Protein AF-A0A7V2Y252-F1 (afdb_monomer)

Structure (mmCIF, N/CA/C/O backbone):
data_AF-A0A7V2Y252-F1
#
_entry.id   AF-A0A7V2Y252-F1
#
loop_
_atom_site.group_PDB
_atom_site.id
_atom_site.type_symbol
_atom_site.label_atom_id
_atom_site.label_alt_id
_atom_site.label_comp_id
_atom_site.label_asym_id
_atom_site.label_entity_id
_atom_site.label_seq_id
_atom_site.pdbx_PDB_ins_code
_atom_site.Cartn_x
_atom_site.Cartn_y
_atom_site.Cartn_z
_atom_site.occupancy
_atom_site.B_iso_or_equiv
_atom_site.auth_seq_id
_atom_site.auth_comp_id
_atom_site.auth_asym_id
_atom_site.auth_atom_id
_atom_site.pdbx_PDB_model_num
ATOM 1 N N . MET A 1 1 ? -16.905 10.242 33.079 1.00 47.97 1 MET A N 1
ATOM 2 C CA . MET A 1 1 ? -16.850 8.761 33.138 1.00 47.97 1 MET A CA 1
ATOM 3 C C . MET A 1 1 ? -15.603 8.167 32.446 1.00 47.97 1 MET A C 1
ATOM 5 O O . MET A 1 1 ? -15.619 7.001 32.086 1.00 47.97 1 MET A O 1
ATOM 9 N N . MET A 1 2 ? -14.485 8.900 32.308 1.00 44.75 2 MET A N 1
ATOM 10 C CA . MET A 1 2 ? -13.382 8.494 31.407 1.00 44.75 2 MET A CA 1
ATOM 11 C C . MET A 1 2 ? -12.427 7.411 31.958 1.00 44.75 2 MET A C 1
ATOM 13 O O . MET A 1 2 ? -11.777 6.737 31.178 1.00 44.75 2 MET A O 1
ATOM 17 N N . GLY A 1 3 ? -12.358 7.185 33.277 1.00 50.62 3 GLY A N 1
ATOM 18 C CA . GLY A 1 3 ? -11.440 6.193 33.876 1.00 50.62 3 GLY A CA 1
ATOM 19 C C . GLY A 1 3 ? -12.020 4.789 34.099 1.00 50.62 3 GLY A C 1
ATOM 20 O O . GLY A 1 3 ? -11.323 3.917 34.616 1.00 50.62 3 GLY A O 1
ATOM 21 N N . ALA A 1 4 ? -13.297 4.566 33.770 1.00 59.66 4 ALA A N 1
ATOM 22 C CA . ALA A 1 4 ? -13.990 3.318 34.098 1.00 59.66 4 ALA A CA 1
ATOM 23 C C . ALA A 1 4 ? -13.677 2.178 33.113 1.00 59.66 4 ALA A C 1
ATOM 25 O O . ALA A 1 4 ? -13.636 1.024 33.521 1.00 59.66 4 ALA A O 1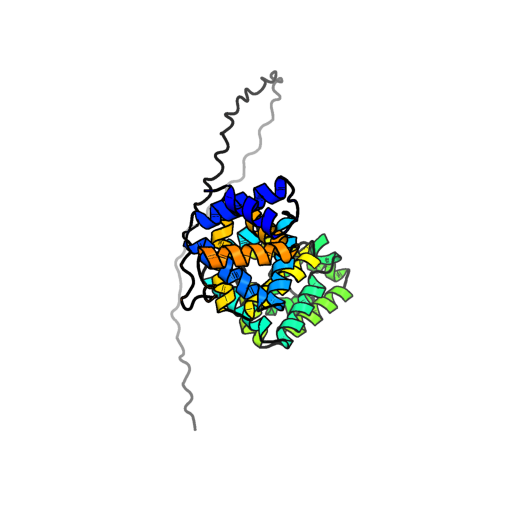
ATOM 26 N N . TRP A 1 5 ? -13.392 2.488 31.844 1.00 66.06 5 TRP A N 1
ATOM 27 C CA . TRP A 1 5 ? -13.221 1.482 30.788 1.00 66.06 5 TRP A CA 1
ATOM 28 C C . TRP A 1 5 ? -11.986 0.597 30.989 1.00 66.06 5 TRP A C 1
ATOM 30 O O . TRP A 1 5 ? -12.117 -0.623 31.090 1.00 66.06 5 TRP A O 1
ATOM 40 N N . ALA A 1 6 ? -10.798 1.189 31.144 1.00 60.16 6 ALA A N 1
ATOM 41 C CA . ALA A 1 6 ? -9.584 0.418 31.415 1.00 60.16 6 ALA A CA 1
ATOM 42 C C . ALA A 1 6 ? -9.653 -0.316 32.766 1.00 60.16 6 ALA A C 1
ATOM 44 O O . ALA A 1 6 ? -9.182 -1.444 32.877 1.00 60.16 6 ALA A O 1
ATOM 45 N N . GLY A 1 7 ? -10.283 0.287 33.783 1.00 60.78 7 GLY A N 1
ATOM 46 C CA . GLY A 1 7 ? -10.500 -0.350 35.086 1.00 60.78 7 GLY A CA 1
ATOM 47 C C . GLY A 1 7 ? -11.386 -1.596 34.999 1.00 60.78 7 GLY A C 1
ATOM 48 O O . GLY A 1 7 ? -11.030 -2.642 35.539 1.00 60.78 7 GLY A O 1
ATOM 49 N N . CYS A 1 8 ? -12.499 -1.517 34.266 1.00 61.00 8 CYS A N 1
ATOM 50 C CA . CYS A 1 8 ? -13.374 -2.661 34.015 1.00 61.00 8 CYS A CA 1
ATOM 51 C C . CYS A 1 8 ? -12.660 -3.762 33.220 1.00 61.00 8 CYS A C 1
ATOM 53 O O . CYS A 1 8 ? -12.787 -4.936 33.561 1.00 61.00 8 CYS A O 1
ATOM 55 N N . LEU A 1 9 ? -11.867 -3.405 32.207 1.00 66.31 9 LEU A N 1
ATOM 56 C CA . LEU A 1 9 ? -11.162 -4.384 31.378 1.00 66.31 9 LEU A CA 1
ATOM 57 C C . LEU A 1 9 ? -10.003 -5.075 32.109 1.00 66.31 9 LEU A C 1
ATOM 59 O O . LEU A 1 9 ? -9.835 -6.284 31.954 1.00 66.31 9 LEU A O 1
ATOM 63 N N . LEU A 1 10 ? -9.273 -4.366 32.977 1.00 63.00 10 LEU A N 1
ATOM 64 C CA . LEU A 1 10 ? -8.266 -4.962 33.868 1.00 63.00 10 LEU A CA 1
ATOM 65 C C . LEU A 1 10 ? -8.875 -6.055 34.759 1.00 63.00 10 LEU A C 1
ATOM 67 O O . LEU A 1 10 ? -8.310 -7.142 34.875 1.00 63.00 10 LEU A O 1
ATOM 71 N N . ILE A 1 11 ? -10.044 -5.784 35.348 1.00 64.94 11 ILE A N 1
ATOM 72 C CA . ILE A 1 11 ? -10.756 -6.737 36.212 1.00 64.94 11 ILE A CA 1
ATOM 73 C C . ILE A 1 11 ? -11.237 -7.951 35.405 1.00 64.94 11 ILE A C 1
ATOM 75 O O . ILE A 1 11 ? -11.143 -9.079 35.881 1.00 64.94 11 ILE A O 1
ATOM 79 N N . LEU A 1 12 ? -11.712 -7.738 34.174 1.00 65.88 12 LEU A N 1
ATOM 80 C CA . LEU A 1 12 ? -12.222 -8.808 33.311 1.00 65.88 12 LEU A CA 1
ATOM 81 C C . LEU A 1 12 ? -11.122 -9.697 32.714 1.00 65.88 12 LEU A C 1
ATOM 83 O O . LEU A 1 12 ? -11.384 -10.865 32.432 1.00 65.88 12 LEU A O 1
ATOM 87 N N . CYS A 1 13 ? -9.919 -9.160 32.496 1.00 72.88 13 CYS A N 1
ATOM 88 C CA . CYS A 1 13 ? -8.830 -9.882 31.830 1.00 72.88 13 CYS A CA 1
ATOM 89 C C . CYS A 1 13 ? -7.777 -10.438 32.794 1.00 72.88 13 CYS A C 1
ATOM 91 O O . CYS A 1 13 ? -6.964 -11.260 32.379 1.00 72.88 13 CYS A O 1
ATOM 93 N N . GLY A 1 14 ? -7.726 -9.960 34.044 1.00 71.56 14 GLY A N 1
ATOM 94 C CA . GLY A 1 14 ? -6.721 -10.374 35.032 1.00 71.56 14 GLY A CA 1
ATOM 95 C C . GLY A 1 14 ? -5.271 -10.024 34.659 1.00 71.56 14 GLY A C 1
ATOM 96 O O . GLY A 1 14 ? -4.341 -10.504 35.300 1.00 71.56 14 GLY A O 1
ATOM 97 N N . GLN A 1 15 ? -5.058 -9.206 33.624 1.00 75.56 15 GLN A N 1
ATOM 98 C CA . GLN A 1 15 ? -3.737 -8.812 33.136 1.00 75.56 15 GLN A CA 1
ATOM 99 C C . GLN A 1 15 ? -3.430 -7.377 33.536 1.00 75.56 15 GLN A C 1
ATOM 101 O O . GLN A 1 15 ? -4.215 -6.482 33.235 1.00 75.56 15 GLN A O 1
ATOM 106 N N . ALA A 1 16 ? -2.267 -7.141 34.142 1.00 80.56 16 ALA A N 1
ATOM 107 C CA . ALA A 1 16 ? -1.792 -5.788 34.399 1.00 80.56 16 ALA A CA 1
ATOM 108 C C . ALA A 1 16 ? -1.410 -5.087 33.082 1.00 80.56 16 ALA A C 1
ATOM 110 O O . ALA A 1 16 ? -0.734 -5.664 32.226 1.00 80.56 16 ALA A O 1
ATOM 111 N N . LEU A 1 17 ? -1.841 -3.833 32.935 1.00 84.31 17 LEU A N 1
ATOM 112 C CA . LEU A 1 17 ? -1.365 -2.928 31.892 1.00 84.31 17 LEU A CA 1
ATOM 113 C C . LEU A 1 17 ? -0.216 -2.085 32.433 1.00 84.31 17 LEU A C 1
ATOM 115 O O . LEU A 1 17 ? -0.283 -1.586 33.561 1.00 84.31 17 LEU A O 1
ATOM 119 N N . SER A 1 18 ? 0.802 -1.862 31.609 1.00 89.12 18 SER A N 1
ATOM 120 C CA . SER A 1 18 ? 1.782 -0.813 31.877 1.00 89.12 18 SER A CA 1
ATOM 121 C C . SER A 1 18 ? 1.115 0.575 31.835 1.00 89.12 18 SER A C 1
ATOM 123 O O . SER A 1 18 ? 0.080 0.757 31.183 1.00 89.12 18 SER A O 1
ATOM 125 N N . PRO A 1 19 ? 1.703 1.598 32.486 1.00 89.44 19 PRO A N 1
ATOM 126 C CA . PRO A 1 19 ? 1.188 2.966 32.411 1.00 89.44 19 PRO A CA 1
ATOM 127 C C . PRO A 1 19 ? 1.062 3.494 30.973 1.00 89.44 19 PRO A C 1
ATOM 129 O O . PRO A 1 19 ? 0.115 4.217 30.668 1.00 89.44 19 PRO A O 1
ATOM 132 N N . ALA A 1 20 ? 1.985 3.104 30.087 1.00 90.19 20 ALA A N 1
ATOM 133 C CA . ALA A 1 20 ? 1.975 3.498 28.681 1.00 90.19 20 ALA A CA 1
ATOM 134 C C . ALA A 1 20 ? 0.806 2.862 27.911 1.00 90.19 20 ALA A C 1
ATOM 136 O O . ALA A 1 20 ? 0.087 3.568 27.209 1.00 90.19 20 ALA A O 1
ATOM 137 N N . GLU A 1 21 ? 0.567 1.560 28.093 1.00 90.12 21 GLU A N 1
ATOM 138 C CA . GLU A 1 21 ? -0.564 0.859 27.465 1.00 90.12 21 GLU A CA 1
ATOM 139 C C . GLU A 1 21 ? -1.901 1.410 27.954 1.00 90.12 21 GLU A C 1
ATOM 141 O O . GLU A 1 21 ? -2.794 1.677 27.153 1.00 90.12 21 GLU A O 1
ATOM 146 N N . LYS A 1 22 ? -2.031 1.657 29.262 1.00 89.44 22 LYS A N 1
ATOM 147 C CA . LYS A 1 22 ? -3.236 2.282 29.810 1.00 89.44 22 LYS A CA 1
ATOM 148 C C . LYS A 1 22 ? -3.473 3.664 29.196 1.00 89.44 22 LYS A C 1
ATOM 150 O O . LYS A 1 22 ? -4.579 3.948 28.753 1.00 89.44 22 LYS A O 1
ATOM 155 N N . SER A 1 23 ? -2.434 4.498 29.128 1.00 90.50 23 SER A N 1
ATOM 156 C CA . SER A 1 23 ? -2.531 5.831 28.526 1.00 90.50 23 SER A CA 1
ATOM 157 C C . SER A 1 23 ? -2.911 5.777 27.044 1.00 90.50 23 SER A C 1
ATOM 159 O O . SER A 1 23 ? -3.702 6.609 26.602 1.00 90.50 23 SER A O 1
ATOM 161 N N . LEU A 1 24 ? -2.382 4.805 26.294 1.00 91.88 24 LEU A N 1
ATOM 162 C CA . LEU A 1 24 ? -2.730 4.569 24.894 1.00 91.88 24 LEU A CA 1
ATOM 163 C C . LEU A 1 24 ? -4.219 4.234 24.740 1.00 91.88 24 LEU A C 1
ATOM 165 O O . LEU A 1 24 ? -4.912 4.885 23.958 1.00 91.88 24 LEU A O 1
ATOM 169 N N . ILE A 1 25 ? -4.704 3.252 25.504 1.00 90.69 25 ILE A N 1
ATOM 170 C CA . ILE A 1 25 ? -6.097 2.791 25.463 1.00 90.69 25 ILE A CA 1
ATOM 171 C C . ILE A 1 25 ? -7.044 3.924 25.857 1.00 90.69 25 ILE A C 1
ATOM 173 O O . ILE A 1 25 ? -7.972 4.222 25.109 1.00 90.69 25 ILE A O 1
ATOM 177 N N . ASP A 1 26 ? -6.789 4.587 26.988 1.00 89.56 26 ASP A N 1
ATOM 178 C CA . ASP A 1 26 ? -7.639 5.670 27.491 1.00 89.56 26 ASP A CA 1
ATOM 179 C C . ASP A 1 26 ? -7.717 6.823 26.475 1.00 89.56 26 ASP A C 1
ATOM 181 O O . ASP A 1 26 ? -8.802 7.355 26.222 1.00 89.56 26 ASP A O 1
ATOM 185 N N . ALA A 1 27 ? -6.593 7.184 25.843 1.00 90.81 27 ALA A N 1
ATOM 186 C CA . ALA A 1 27 ? -6.558 8.241 24.836 1.00 90.81 27 ALA A CA 1
ATOM 187 C C . ALA A 1 27 ? -7.347 7.877 23.573 1.00 90.81 27 ALA A C 1
ATOM 189 O O . ALA A 1 27 ? -8.152 8.686 23.107 1.00 90.81 27 ALA A O 1
ATOM 190 N N . VAL A 1 28 ? -7.142 6.671 23.031 1.00 92.06 28 VAL A N 1
ATOM 191 C CA . VAL A 1 28 ? -7.864 6.221 21.834 1.00 92.06 28 VAL A CA 1
ATOM 192 C C . VAL A 1 28 ? -9.357 6.122 22.122 1.00 92.06 28 VAL A C 1
ATOM 194 O O . VAL A 1 28 ? -10.157 6.649 21.355 1.00 92.06 28 VAL A O 1
ATOM 197 N N . TRP A 1 29 ? -9.751 5.526 23.248 1.00 89.50 29 TRP A N 1
ATOM 198 C CA . TRP A 1 29 ? -11.166 5.359 23.576 1.00 89.50 29 TRP A CA 1
ATOM 19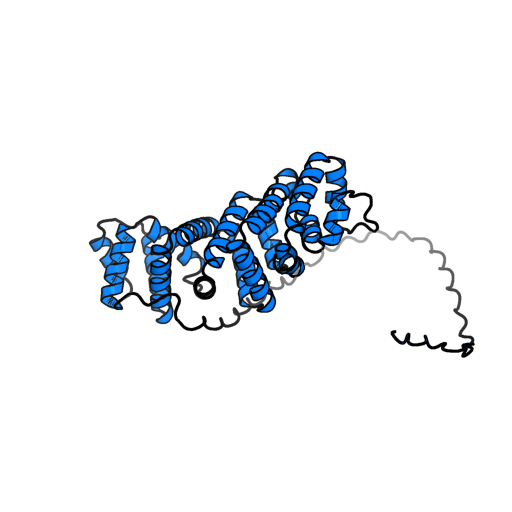9 C C . TRP A 1 29 ? -11.870 6.687 23.839 1.00 89.50 29 TRP A C 1
ATOM 201 O O . TRP A 1 29 ? -12.991 6.883 23.376 1.00 89.50 29 TRP A O 1
ATOM 211 N N . THR A 1 30 ? -11.203 7.627 24.512 1.00 89.31 30 THR A N 1
ATOM 212 C CA . THR A 1 30 ? -11.741 8.981 24.718 1.00 89.31 30 THR A CA 1
ATOM 213 C C . THR A 1 30 ? -11.988 9.686 23.384 1.00 89.31 30 THR A C 1
ATOM 215 O O . THR A 1 30 ? -13.049 10.280 23.185 1.00 89.31 30 THR A O 1
ATOM 218 N N . ALA A 1 31 ? -11.044 9.590 22.444 1.00 90.50 31 ALA A N 1
ATOM 219 C CA . ALA A 1 31 ? -11.198 10.194 21.125 1.00 90.50 31 ALA A CA 1
ATOM 220 C C . ALA A 1 31 ? -12.295 9.507 20.293 1.00 90.50 31 ALA A C 1
ATOM 222 O O . ALA A 1 31 ? -13.140 10.188 19.717 1.00 90.50 31 ALA A O 1
ATOM 223 N N . LEU A 1 32 ? -12.370 8.170 20.313 1.00 90.94 32 LEU A N 1
ATOM 224 C CA . LEU A 1 32 ? -13.466 7.436 19.673 1.00 90.94 32 LEU A CA 1
ATOM 225 C C . LEU A 1 32 ? -14.828 7.850 20.249 1.00 90.94 32 LEU A C 1
ATOM 227 O O . LEU A 1 32 ? -15.740 8.137 19.485 1.00 90.94 32 LEU A O 1
ATOM 231 N N . GLN A 1 33 ? -14.966 7.949 21.574 1.00 88.94 33 GLN A N 1
ATOM 232 C CA . GLN A 1 33 ? -16.222 8.334 22.235 1.00 88.94 33 GLN A CA 1
ATOM 233 C C . GLN A 1 33 ? -16.631 9.793 21.999 1.00 88.94 33 GLN A C 1
ATOM 235 O O . GLN A 1 33 ? -17.806 10.125 22.143 1.00 88.94 33 GLN A O 1
ATOM 240 N N . THR A 1 34 ? -15.689 10.659 21.618 1.00 87.12 34 THR A N 1
ATOM 241 C CA . THR A 1 34 ? -15.980 12.063 21.278 1.00 87.12 34 THR A CA 1
ATOM 242 C C . THR A 1 34 ? -16.807 12.174 19.992 1.00 87.12 34 THR A C 1
ATOM 244 O O . THR A 1 34 ? -17.526 13.154 19.797 1.00 87.12 34 THR A O 1
ATOM 247 N N . HIS A 1 35 ? -16.773 11.144 19.142 1.00 84.00 35 HIS A N 1
ATOM 248 C CA . HIS A 1 35 ? -17.522 11.080 17.894 1.00 84.00 35 HIS A CA 1
ATOM 249 C C . HIS A 1 35 ? -18.364 9.800 17.842 1.00 84.00 35 HIS A C 1
ATOM 251 O O . HIS A 1 35 ? -17.841 8.713 17.623 1.00 84.00 35 HIS A O 1
ATOM 257 N N . GLU A 1 36 ? -19.690 9.914 17.965 1.00 78.75 36 GLU A N 1
ATOM 258 C CA . GLU A 1 36 ? -20.600 8.750 17.982 1.00 78.75 36 GLU A CA 1
ATOM 259 C C . GLU A 1 36 ? -20.376 7.799 16.789 1.00 78.75 36 GLU A C 1
ATOM 261 O O . GLU A 1 36 ? -20.352 6.573 16.932 1.00 78.75 36 GLU A O 1
ATOM 266 N N . ASN A 1 37 ? -20.109 8.365 15.610 1.00 85.31 37 ASN A N 1
ATOM 267 C CA . ASN A 1 37 ? -19.822 7.593 14.405 1.00 85.31 37 ASN A CA 1
ATOM 268 C C . ASN A 1 37 ? -18.502 6.807 14.493 1.00 85.31 37 ASN A C 1
ATOM 270 O O . ASN A 1 37 ? -18.413 5.727 13.916 1.00 85.31 37 ASN A O 1
ATOM 274 N N . TYR A 1 38 ? -17.487 7.291 15.215 1.00 91.12 38 TYR A N 1
ATOM 275 C CA . TYR A 1 38 ? -16.181 6.629 15.304 1.00 91.12 38 TYR A CA 1
ATOM 276 C C . TYR A 1 38 ? -16.250 5.333 16.100 1.00 91.12 38 TYR A C 1
ATOM 278 O O . TYR A 1 38 ? -15.662 4.338 15.684 1.00 91.12 38 TYR A O 1
ATOM 286 N N . VAL A 1 39 ? -17.009 5.309 17.197 1.00 89.44 39 VAL A N 1
ATOM 287 C CA . VAL A 1 39 ? -17.202 4.092 18.001 1.00 89.44 39 VAL A CA 1
ATOM 288 C C . VAL A 1 39 ? -17.799 2.966 17.152 1.00 89.44 39 VAL A C 1
ATOM 290 O O . VAL A 1 39 ? -17.317 1.831 17.185 1.00 89.44 39 VAL A O 1
ATOM 293 N N . ARG A 1 40 ? -18.825 3.283 16.353 1.00 90.12 40 ARG A N 1
ATOM 294 C CA . ARG A 1 40 ? -19.471 2.318 15.451 1.00 90.12 40 ARG A CA 1
ATOM 295 C C . ARG A 1 40 ? -18.552 1.883 14.311 1.00 90.12 40 ARG A C 1
ATOM 297 O O . ARG A 1 40 ? -18.476 0.688 14.031 1.00 90.12 40 ARG A O 1
ATOM 304 N N . GLN A 1 41 ? -17.842 2.824 13.684 1.00 93.31 41 GLN A N 1
ATOM 305 C CA . GLN A 1 41 ? -16.894 2.523 12.606 1.00 93.31 41 GLN A CA 1
ATOM 306 C C . GLN A 1 41 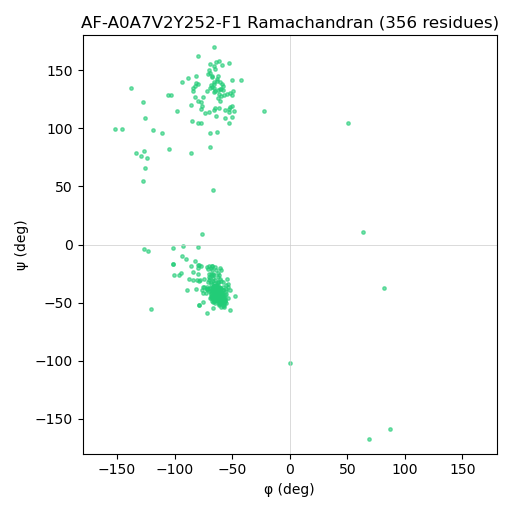? -15.752 1.635 13.091 1.00 93.31 41 GLN A C 1
ATOM 308 O O . GLN A 1 41 ? -15.484 0.613 12.472 1.00 93.31 41 GLN A O 1
ATOM 313 N N . HIS A 1 42 ? -15.143 1.968 14.229 1.00 93.81 42 HIS A N 1
ATOM 314 C CA . HIS A 1 42 ? -14.092 1.171 14.847 1.00 93.81 42 HIS A CA 1
ATOM 315 C C . HIS A 1 42 ? -14.540 -0.276 15.085 1.00 93.81 42 HIS A C 1
ATOM 317 O O . HIS A 1 42 ? -13.854 -1.211 14.669 1.00 93.81 42 HIS A O 1
ATOM 323 N N . ARG A 1 43 ? -15.709 -0.475 15.713 1.00 93.25 43 ARG A N 1
ATOM 324 C CA . ARG A 1 43 ? -16.195 -1.824 16.024 1.00 93.25 43 ARG A CA 1
ATOM 325 C C . ARG A 1 43 ? -16.498 -2.633 14.766 1.00 93.25 43 ARG A C 1
ATOM 327 O O . ARG A 1 43 ? -16.078 -3.786 14.686 1.00 93.25 43 ARG A O 1
ATOM 334 N N . GLY A 1 44 ? -17.205 -2.035 13.806 1.00 95.31 44 GLY A N 1
ATOM 335 C CA . GLY A 1 44 ? -17.518 -2.677 12.529 1.00 95.31 44 GLY A CA 1
ATOM 336 C C . GLY A 1 44 ? -16.256 -3.032 11.739 1.00 95.31 44 GLY A C 1
ATOM 337 O O . GLY A 1 44 ? -16.130 -4.152 11.253 1.00 95.31 44 GLY A O 1
ATOM 338 N N . TYR A 1 45 ? -15.285 -2.117 11.700 1.00 96.31 45 TYR A N 1
ATOM 339 C CA . TYR A 1 45 ? -13.983 -2.325 11.074 1.00 96.31 45 TYR A CA 1
ATOM 340 C C . TYR A 1 45 ? -13.225 -3.512 11.683 1.00 96.31 45 TYR A C 1
ATOM 342 O O . TYR A 1 45 ? -12.767 -4.385 10.950 1.00 96.31 45 TYR A O 1
ATOM 350 N N . LEU A 1 46 ? -13.121 -3.590 13.016 1.00 95.38 46 LEU A N 1
ATOM 351 C CA . LEU A 1 46 ? -12.446 -4.717 13.671 1.00 95.38 46 LEU A CA 1
ATOM 352 C C . LEU A 1 46 ? -13.152 -6.053 13.410 1.00 95.38 46 LEU A C 1
ATOM 354 O O . LEU A 1 46 ? -12.483 -7.029 13.080 1.00 95.38 46 LEU A O 1
ATOM 358 N N . ALA A 1 47 ? -14.485 -6.087 13.493 1.00 94.88 47 ALA A N 1
ATOM 359 C CA . ALA A 1 47 ? -15.260 -7.296 13.215 1.00 94.88 47 ALA A CA 1
ATOM 360 C C . ALA A 1 47 ? -15.130 -7.756 11.750 1.00 94.88 47 ALA A C 1
ATOM 362 O O . ALA A 1 47 ? -15.099 -8.955 11.462 1.00 94.88 47 ALA A O 1
ATOM 363 N N . PHE A 1 48 ? -15.015 -6.811 10.814 1.00 96.81 48 PHE A N 1
ATOM 364 C CA . PHE A 1 48 ? -14.720 -7.129 9.422 1.00 96.81 48 PHE A CA 1
ATOM 365 C C . PHE A 1 48 ? -13.343 -7.779 9.279 1.00 96.81 48 PHE A C 1
ATOM 367 O O . PHE A 1 48 ? -13.230 -8.825 8.649 1.00 96.81 48 PHE A O 1
ATOM 374 N N . LEU A 1 49 ? -12.307 -7.228 9.920 1.00 95.94 49 LEU A N 1
ATOM 375 C CA . LEU A 1 49 ? -10.982 -7.853 9.913 1.00 95.94 49 LEU A CA 1
ATOM 376 C C . LEU A 1 49 ? -11.012 -9.261 10.534 1.00 95.94 49 LEU A C 1
ATOM 378 O O . LEU A 1 49 ? -10.411 -10.177 9.989 1.00 95.94 49 LEU A O 1
ATOM 382 N N . ASP A 1 50 ? -11.754 -9.470 11.624 1.00 93.81 50 ASP A N 1
ATOM 383 C CA . ASP A 1 50 ? -11.874 -10.793 12.261 1.00 93.81 50 ASP A CA 1
ATOM 384 C C . ASP A 1 50 ? -12.492 -11.861 11.339 1.00 93.81 50 ASP A C 1
ATOM 386 O O . ASP A 1 50 ? -12.206 -13.048 11.492 1.00 93.81 50 ASP A O 1
ATOM 390 N N . SER A 1 51 ? -13.310 -11.449 10.367 1.00 95.94 51 SER A N 1
ATOM 391 C CA . SER A 1 51 ? -13.927 -12.342 9.376 1.00 95.94 51 SER A CA 1
ATOM 392 C C . SER A 1 51 ? -13.136 -12.478 8.067 1.00 95.94 51 SER A C 1
ATOM 394 O O . SER A 1 51 ? -13.436 -13.377 7.285 1.00 95.94 51 SER A O 1
ATOM 396 N N . HIS A 1 52 ? -12.106 -11.652 7.846 1.00 97.31 52 HIS A N 1
ATOM 397 C CA . HIS A 1 52 ? -11.293 -11.622 6.621 1.00 97.31 52 HIS A CA 1
ATOM 398 C C . HIS A 1 52 ? -9.807 -11.758 6.972 1.00 97.31 52 HIS A C 1
ATOM 400 O O . HIS A 1 52 ? -9.071 -10.774 7.076 1.00 97.31 52 HIS A O 1
ATOM 406 N N . ALA A 1 53 ? -9.364 -12.997 7.207 1.00 95.56 53 ALA A N 1
ATOM 407 C CA . ALA A 1 53 ? -8.048 -13.284 7.784 1.00 95.56 53 ALA A CA 1
ATOM 408 C C . ALA A 1 53 ? -6.866 -12.806 6.916 1.00 95.56 53 ALA A C 1
ATOM 410 O O . ALA A 1 53 ? -5.827 -12.399 7.439 1.00 95.56 53 ALA A O 1
ATOM 411 N N . ASP A 1 54 ? -7.018 -12.837 5.593 1.00 95.81 54 ASP A N 1
ATOM 412 C CA . ASP A 1 54 ? -6.037 -12.351 4.623 1.00 95.81 54 ASP A CA 1
ATOM 413 C C . ASP A 1 54 ? -5.879 -10.823 4.683 1.00 95.81 54 ASP A C 1
ATOM 415 O O . ASP A 1 54 ? -4.751 -10.323 4.765 1.00 95.81 54 ASP A O 1
ATOM 419 N N . ILE A 1 55 ? -6.996 -10.089 4.740 1.00 97.62 55 ILE A N 1
ATOM 420 C CA . ILE A 1 55 ? -7.008 -8.633 4.925 1.00 97.62 55 ILE A CA 1
ATOM 421 C C . ILE A 1 55 ? -6.454 -8.275 6.304 1.00 97.62 55 ILE A C 1
ATOM 423 O O . ILE A 1 55 ? -5.606 -7.391 6.402 1.00 97.62 55 ILE A O 1
ATOM 427 N N . ALA A 1 56 ? -6.862 -8.978 7.363 1.00 96.50 56 ALA A N 1
ATOM 428 C CA . ALA A 1 56 ? -6.370 -8.741 8.719 1.00 96.50 56 ALA A CA 1
ATOM 429 C C . ALA A 1 56 ? -4.855 -8.922 8.834 1.00 96.50 56 ALA A C 1
ATOM 431 O O . ALA A 1 56 ? -4.179 -8.050 9.379 1.00 96.50 56 ALA A O 1
ATOM 432 N N . SER A 1 57 ? -4.310 -10.004 8.271 1.00 96.94 57 SER A N 1
ATOM 433 C CA . SER A 1 57 ? -2.864 -10.247 8.269 1.00 96.94 57 SER A CA 1
ATOM 434 C C . SER A 1 57 ? -2.102 -9.164 7.496 1.00 96.94 57 SER A C 1
ATOM 436 O O . SER A 1 57 ? -1.041 -8.707 7.931 1.00 96.94 57 SER A O 1
ATOM 438 N N . ALA A 1 58 ? -2.639 -8.721 6.356 1.00 97.50 58 ALA A N 1
ATOM 439 C CA . ALA A 1 58 ? -2.029 -7.653 5.575 1.00 97.50 58 ALA A CA 1
ATOM 440 C C . ALA A 1 58 ? -2.112 -6.288 6.289 1.00 97.50 58 ALA A C 1
ATOM 442 O O . ALA A 1 58 ? -1.150 -5.520 6.256 1.00 97.50 58 ALA A O 1
ATOM 443 N N . GLU A 1 59 ? -3.231 -6.007 6.960 1.00 96.50 59 GLU A N 1
ATOM 444 C CA . GLU A 1 59 ? -3.459 -4.809 7.772 1.00 96.50 59 GLU A CA 1
ATOM 445 C C . GLU A 1 59 ? -2.508 -4.730 8.963 1.00 96.50 59 GLU A C 1
ATOM 447 O O . GLU A 1 59 ? -1.927 -3.680 9.227 1.00 96.50 59 GLU A O 1
ATOM 452 N N . GLU A 1 60 ? -2.326 -5.839 9.673 1.00 95.62 60 GLU A N 1
ATOM 453 C CA . GLU A 1 60 ? -1.414 -5.938 10.808 1.00 95.62 60 GLU A CA 1
ATOM 454 C C . GLU A 1 60 ? 0.031 -5.671 10.378 1.00 95.62 60 GLU A C 1
ATOM 456 O O . GLU A 1 60 ? 0.704 -4.822 10.966 1.00 95.62 60 GLU A O 1
ATOM 461 N N . ALA A 1 61 ? 0.486 -6.325 9.304 1.00 95.69 61 ALA A N 1
ATOM 462 C CA . ALA A 1 61 ? 1.830 -6.120 8.772 1.00 95.69 61 ALA A CA 1
ATOM 463 C C . ALA A 1 61 ? 2.054 -4.665 8.323 1.00 95.69 61 ALA A C 1
ATOM 465 O O . ALA A 1 61 ? 3.119 -4.094 8.569 1.00 95.69 61 ALA A O 1
ATOM 466 N N . TRP A 1 62 ? 1.046 -4.047 7.699 1.00 95.19 62 TRP A N 1
ATOM 467 C CA . TRP A 1 62 ? 1.089 -2.635 7.326 1.00 95.19 62 TRP A CA 1
ATOM 468 C C . TRP A 1 62 ? 1.146 -1.712 8.549 1.00 95.19 62 TRP A C 1
ATOM 470 O O . TRP A 1 62 ? 2.007 -0.835 8.606 1.00 95.19 62 TRP A O 1
ATOM 480 N N . ASN A 1 63 ? 0.299 -1.944 9.557 1.00 93.56 63 ASN A N 1
ATOM 481 C CA . ASN A 1 63 ? 0.286 -1.177 10.803 1.00 93.56 63 ASN A CA 1
ATOM 482 C C . ASN A 1 63 ? 1.625 -1.268 11.542 1.00 93.56 63 ASN A C 1
ATOM 484 O O . ASN A 1 63 ? 2.151 -0.245 11.981 1.00 93.56 63 ASN A O 1
ATOM 488 N N . ALA A 1 64 ? 2.213 -2.464 11.632 1.00 92.56 64 ALA A N 1
ATOM 489 C CA . ALA A 1 64 ? 3.529 -2.665 12.233 1.00 92.56 64 ALA A CA 1
ATOM 490 C C . ALA A 1 64 ? 4.615 -1.854 11.508 1.00 92.56 64 ALA A C 1
ATOM 492 O O . ALA A 1 64 ? 5.447 -1.217 12.157 1.00 92.56 64 ALA A O 1
ATOM 493 N N . LEU A 1 65 ? 4.566 -1.819 10.173 1.00 91.88 65 LEU A N 1
ATOM 494 C CA . LEU A 1 65 ? 5.493 -1.049 9.348 1.00 91.88 65 LEU A CA 1
ATOM 495 C C . LEU A 1 65 ? 5.329 0.468 9.546 1.00 91.88 65 LEU A C 1
ATOM 497 O O . LEU A 1 65 ? 6.311 1.168 9.801 1.00 91.88 65 LEU A O 1
ATOM 501 N N . VAL A 1 66 ? 4.105 1.005 9.483 1.00 88.75 66 VAL A N 1
ATOM 502 C CA . VAL A 1 66 ? 3.893 2.455 9.663 1.00 88.75 66 VAL A CA 1
ATOM 503 C C . VAL A 1 66 ? 4.135 2.913 11.104 1.00 88.75 66 VAL A C 1
ATOM 505 O O . VAL A 1 66 ? 4.514 4.065 11.313 1.00 88.75 66 VAL A O 1
ATOM 508 N N . CYS A 1 67 ? 3.991 2.034 12.101 1.00 86.69 67 CYS A N 1
ATOM 509 C CA . CYS A 1 67 ? 4.346 2.308 13.499 1.00 86.69 67 CYS A CA 1
ATOM 510 C C . CYS A 1 67 ? 5.840 2.559 13.734 1.00 86.69 67 CYS A C 1
ATOM 512 O O . CYS A 1 67 ? 6.186 3.256 14.684 1.00 86.69 67 CYS A O 1
ATOM 514 N N . GLN A 1 68 ? 6.720 2.098 12.844 1.00 82.81 68 GLN A N 1
ATOM 515 C CA . GLN A 1 68 ? 8.164 2.361 12.924 1.00 82.81 68 GLN A CA 1
ATOM 516 C C . GLN A 1 68 ? 8.559 3.762 12.401 1.00 82.81 68 GLN A C 1
ATOM 518 O O . GLN A 1 68 ? 9.725 4.150 12.454 1.00 82.81 68 GLN A O 1
ATOM 523 N N . GLY A 1 69 ? 7.597 4.553 11.908 1.00 72.31 69 GLY A N 1
ATOM 524 C CA . GLY A 1 69 ? 7.713 6.002 11.689 1.00 72.31 69 GLY A CA 1
ATOM 525 C C . GLY A 1 69 ? 8.414 6.454 10.400 1.00 72.31 69 GLY A C 1
ATOM 526 O O . GLY A 1 69 ? 7.965 7.415 9.776 1.00 72.31 69 GLY A O 1
ATOM 527 N N . ALA A 1 70 ? 9.465 5.769 9.936 1.00 77.44 70 ALA A N 1
ATOM 528 C CA . ALA A 1 70 ? 10.268 6.226 8.786 1.00 77.44 70 ALA A CA 1
ATOM 529 C C . ALA A 1 70 ? 9.473 6.322 7.462 1.00 77.44 70 ALA A C 1
ATOM 531 O O . ALA A 1 70 ? 9.729 7.194 6.620 1.00 77.44 70 ALA A O 1
ATOM 532 N N . LEU A 1 71 ? 8.483 5.445 7.288 1.00 87.06 71 LEU A N 1
ATOM 533 C CA . LEU A 1 71 ? 7.639 5.381 6.095 1.00 87.06 71 LEU A CA 1
ATOM 534 C C . LEU A 1 71 ? 6.328 6.173 6.236 1.00 87.06 71 LEU A C 1
ATOM 536 O O . LEU A 1 71 ? 5.788 6.634 5.229 1.00 87.06 71 LEU A O 1
ATOM 540 N N . ARG A 1 72 ? 5.853 6.381 7.473 1.00 87.62 72 ARG A N 1
ATOM 541 C CA . ARG A 1 72 ? 4.513 6.905 7.791 1.00 87.62 72 ARG A CA 1
ATOM 542 C C . ARG A 1 72 ? 4.187 8.197 7.055 1.00 87.62 72 ARG A C 1
ATOM 544 O O . ARG A 1 72 ? 3.244 8.221 6.283 1.00 87.62 72 ARG A O 1
ATOM 551 N N . GLY A 1 73 ? 5.012 9.235 7.200 1.00 89.25 73 GLY A N 1
ATOM 552 C CA . GLY A 1 73 ? 4.704 10.531 6.584 1.00 89.25 73 GLY A CA 1
ATOM 553 C C . GLY A 1 73 ? 4.576 10.480 5.052 1.00 89.25 73 GLY A C 1
ATOM 554 O O . GLY A 1 73 ? 3.783 11.219 4.472 1.00 89.25 73 GLY A O 1
ATOM 555 N N . ALA A 1 74 ? 5.321 9.590 4.383 1.00 92.12 74 ALA A N 1
ATOM 556 C CA . ALA A 1 74 ? 5.200 9.415 2.935 1.00 92.12 74 ALA A CA 1
ATOM 557 C C . ALA A 1 74 ? 3.945 8.617 2.558 1.00 92.12 74 ALA A C 1
ATOM 559 O O . ALA A 1 74 ? 3.281 8.964 1.585 1.00 92.12 74 ALA A O 1
ATOM 560 N N . ALA A 1 75 ? 3.611 7.589 3.342 1.00 92.94 75 ALA A N 1
ATOM 561 C CA . ALA A 1 75 ? 2.372 6.839 3.182 1.00 92.94 75 ALA A CA 1
ATOM 562 C C . ALA A 1 75 ? 1.142 7.737 3.387 1.00 92.94 75 ALA A C 1
ATOM 564 O O . ALA A 1 75 ? 0.252 7.749 2.545 1.00 92.94 75 ALA A O 1
ATOM 565 N N . ASP A 1 76 ? 1.142 8.556 4.439 1.00 91.12 76 ASP A N 1
ATOM 566 C CA . ASP A 1 76 ? 0.068 9.502 4.747 1.00 91.12 76 ASP A CA 1
ATOM 567 C C . ASP A 1 76 ? -0.117 10.531 3.638 1.00 91.12 76 ASP A C 1
ATOM 569 O O . ASP A 1 76 ? -1.239 10.779 3.207 1.00 91.12 76 ASP A O 1
ATOM 573 N N . THR A 1 77 ? 0.985 11.093 3.133 1.00 92.56 77 THR A N 1
ATOM 574 C CA . THR A 1 77 ? 0.955 12.037 2.007 1.00 92.56 77 THR A CA 1
ATOM 575 C C . THR A 1 77 ? 0.356 11.392 0.755 1.00 92.56 77 THR A C 1
ATOM 577 O O . THR A 1 77 ? -0.481 11.993 0.082 1.00 92.56 77 THR A O 1
ATOM 580 N N . PHE A 1 78 ? 0.742 10.151 0.451 1.00 94.56 78 PHE A N 1
ATOM 581 C CA . PHE A 1 78 ? 0.181 9.414 -0.676 1.00 94.56 78 PHE A CA 1
ATOM 582 C C . PHE A 1 78 ? -1.308 9.102 -0.479 1.00 94.56 78 PHE A C 1
ATOM 584 O O . PHE A 1 78 ? -2.112 9.394 -1.363 1.00 94.56 78 PHE A O 1
ATOM 591 N N . GLU A 1 79 ? -1.708 8.571 0.673 1.00 93.06 79 GLU A N 1
ATOM 592 C CA . GLU A 1 79 ? -3.115 8.279 0.949 1.00 93.06 79 GLU A CA 1
ATOM 593 C C . GLU A 1 79 ? -3.984 9.544 0.935 1.00 93.06 79 GLU A C 1
ATOM 595 O O . GLU A 1 79 ? -5.100 9.518 0.419 1.00 93.06 79 GLU A O 1
ATOM 600 N N . GLU A 1 80 ? -3.478 10.667 1.446 1.00 91.25 80 GLU A N 1
ATOM 601 C CA . GLU A 1 80 ? -4.167 11.958 1.401 1.00 91.25 80 GLU A CA 1
ATOM 602 C C . GLU A 1 80 ? -4.317 12.481 -0.036 1.00 91.25 80 GLU A C 1
ATOM 604 O O . GLU A 1 80 ? -5.365 13.025 -0.397 1.00 91.25 80 GLU A O 1
ATOM 609 N N . SER A 1 81 ? -3.321 12.247 -0.897 1.00 92.88 81 SER A N 1
ATOM 610 C CA . SER A 1 81 ? -3.430 12.566 -2.327 1.00 92.88 81 SER A CA 1
ATOM 611 C C . SER A 1 81 ? -4.551 11.769 -3.007 1.00 92.88 81 SER A C 1
ATOM 613 O O . SER A 1 81 ? -5.287 12.317 -3.824 1.00 92.88 81 SER A O 1
ATOM 615 N N . LEU A 1 82 ? -4.754 10.501 -2.622 1.00 92.88 82 LEU A N 1
ATOM 616 C CA . LEU A 1 82 ? -5.862 9.686 -3.130 1.00 92.88 82 LEU A CA 1
ATOM 617 C C . LEU A 1 82 ? -7.218 10.149 -2.584 1.00 92.88 82 LEU A C 1
ATOM 619 O O . LEU A 1 82 ? -8.223 10.032 -3.276 1.00 92.88 82 LEU A O 1
ATOM 623 N N . LEU A 1 83 ? -7.275 10.673 -1.359 1.00 90.06 83 LEU A N 1
ATOM 624 C CA . LEU A 1 83 ? -8.516 11.210 -0.790 1.00 90.06 83 LEU A CA 1
ATOM 625 C C . LEU A 1 83 ? -8.962 12.517 -1.457 1.00 90.06 83 LEU A C 1
ATOM 627 O O . LEU A 1 83 ? -10.157 12.793 -1.515 1.00 90.06 83 LEU A O 1
ATOM 631 N N . THR A 1 84 ? -8.014 13.314 -1.946 1.00 89.56 84 THR A N 1
ATOM 632 C CA . THR A 1 84 ? -8.267 14.663 -2.479 1.00 89.56 84 THR A CA 1
ATOM 633 C C . THR A 1 84 ? -8.302 14.729 -4.008 1.00 89.56 84 THR A C 1
ATOM 635 O O . THR A 1 84 ? -8.833 15.690 -4.564 1.00 89.56 84 THR A O 1
ATOM 638 N N . ASN A 1 85 ? -7.787 13.713 -4.708 1.00 91.62 85 ASN A N 1
ATOM 639 C CA . ASN A 1 85 ? -7.759 13.650 -6.169 1.00 91.62 85 ASN A CA 1
ATOM 640 C C . ASN A 1 85 ? -8.554 12.448 -6.699 1.00 91.62 85 ASN A C 1
ATOM 642 O O . ASN A 1 85 ? -8.041 11.333 -6.795 1.00 91.62 85 ASN A O 1
ATOM 646 N N . GLU A 1 86 ? -9.794 12.704 -7.122 1.00 91.75 86 GLU A N 1
ATOM 647 C CA . GLU A 1 86 ? -10.710 11.677 -7.635 1.00 91.75 86 GLU A CA 1
ATOM 648 C C . GLU A 1 86 ? -10.153 10.907 -8.836 1.00 91.75 86 GLU A C 1
ATOM 650 O O . GLU A 1 86 ? -10.326 9.693 -8.945 1.00 91.75 86 GLU A O 1
ATOM 655 N N . THR A 1 87 ? -9.468 11.601 -9.745 1.00 93.75 87 THR A N 1
ATOM 656 C CA . THR A 1 87 ? -8.900 10.990 -10.950 1.00 93.75 87 THR A CA 1
ATOM 657 C C . THR A 1 87 ? -7.783 10.016 -10.584 1.00 93.75 87 THR A C 1
ATOM 659 O O . THR A 1 87 ? -7.782 8.880 -11.061 1.00 93.75 87 THR A O 1
ATOM 662 N N . ALA A 1 88 ? -6.870 10.428 -9.698 1.00 93.38 88 ALA A N 1
ATOM 663 C CA . ALA A 1 88 ? -5.804 9.562 -9.202 1.00 93.38 88 ALA A CA 1
ATOM 664 C C . ALA A 1 88 ? -6.370 8.382 -8.400 1.00 93.38 88 ALA A C 1
ATOM 666 O O . ALA A 1 88 ? -5.934 7.249 -8.598 1.00 93.38 88 ALA A O 1
ATOM 667 N N . ARG A 1 89 ? -7.386 8.624 -7.560 1.00 94.44 89 ARG A N 1
ATOM 668 C CA . ARG A 1 89 ? -8.094 7.589 -6.798 1.00 94.44 89 ARG A CA 1
ATOM 669 C C . ARG A 1 89 ? -8.680 6.514 -7.703 1.00 94.44 89 ARG A C 1
ATOM 671 O O . ARG A 1 89 ? -8.361 5.344 -7.536 1.00 94.44 89 ARG A O 1
ATOM 678 N N . ARG A 1 90 ? -9.469 6.907 -8.707 1.00 95.06 90 ARG A N 1
ATOM 679 C CA . ARG A 1 90 ? -10.083 5.968 -9.660 1.00 95.06 90 ARG A CA 1
ATOM 680 C C . ARG A 1 90 ? -9.045 5.181 -10.449 1.00 95.06 90 ARG A C 1
ATOM 682 O O . ARG A 1 90 ? -9.234 3.990 -10.671 1.00 95.06 90 ARG A O 1
ATOM 689 N N . ALA A 1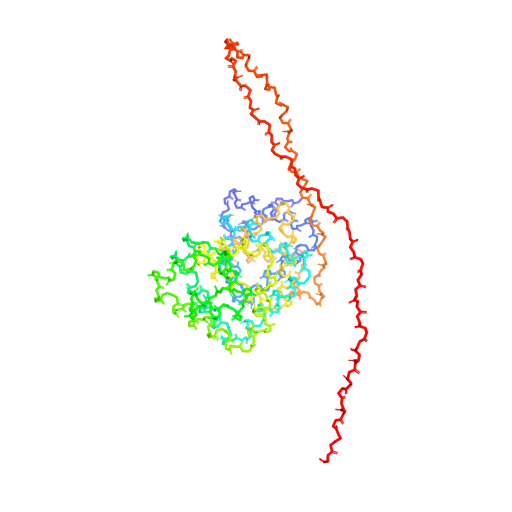 91 ? -7.960 5.829 -10.871 1.00 95.88 91 ALA A N 1
ATOM 690 C CA . ALA A 1 91 ? -6.884 5.148 -11.581 1.00 95.88 91 ALA A CA 1
ATOM 691 C C . ALA A 1 91 ? -6.168 4.125 -10.684 1.00 95.88 91 ALA A C 1
ATOM 693 O O . ALA A 1 91 ? -5.927 3.004 -11.126 1.00 95.88 91 ALA A O 1
ATOM 694 N N . TRP A 1 92 ? -5.886 4.482 -9.427 1.00 97.19 92 TRP A N 1
ATOM 695 C CA . TRP A 1 92 ? -5.312 3.580 -8.425 1.00 97.19 92 TRP A CA 1
ATOM 696 C C . TRP A 1 92 ? -6.230 2.392 -8.117 1.00 97.19 92 TRP A C 1
ATOM 698 O O . TRP A 1 92 ? -5.779 1.245 -8.072 1.00 97.19 92 TRP A O 1
ATOM 708 N N . ASP A 1 93 ? -7.523 2.657 -7.939 1.00 97.31 93 ASP A N 1
ATOM 709 C CA . ASP A 1 93 ? -8.530 1.641 -7.638 1.00 97.31 93 ASP A CA 1
ATOM 710 C C . ASP A 1 93 ? -8.690 0.673 -8.811 1.00 97.31 93 ASP A C 1
ATOM 712 O O . ASP A 1 93 ? -8.592 -0.538 -8.623 1.00 97.31 93 ASP A O 1
ATOM 716 N N . HIS A 1 94 ? -8.801 1.185 -10.041 1.00 97.31 94 HIS A N 1
ATOM 717 C CA . HIS A 1 94 ? -8.841 0.348 -11.239 1.00 97.31 94 HIS A CA 1
ATOM 718 C C . HIS A 1 94 ? -7.577 -0.514 -11.392 1.00 97.31 94 HIS A C 1
ATOM 720 O O . HIS A 1 94 ? -7.667 -1.708 -11.690 1.00 97.31 94 HIS A O 1
ATOM 726 N N . TYR A 1 95 ? -6.400 0.073 -11.163 1.00 98.00 95 TYR A N 1
ATOM 727 C CA . TYR A 1 95 ? -5.115 -0.623 -11.201 1.00 98.00 95 TYR A CA 1
ATOM 728 C C . TYR A 1 95 ? -5.040 -1.764 -10.176 1.00 98.00 95 TYR A C 1
ATOM 730 O O . TYR A 1 95 ? -4.787 -2.911 -10.549 1.00 98.00 95 TYR A O 1
ATOM 738 N N . THR A 1 96 ? -5.313 -1.478 -8.902 1.00 97.94 96 THR A N 1
ATOM 739 C CA . THR A 1 96 ? -5.215 -2.474 -7.824 1.00 97.94 96 THR A CA 1
ATOM 740 C C . THR A 1 96 ? -6.287 -3.559 -7.920 1.00 97.94 96 THR A C 1
ATOM 742 O O . THR A 1 96 ? -5.975 -4.729 -7.705 1.00 97.94 96 THR A O 1
ATOM 745 N N . GLU A 1 97 ? -7.518 -3.221 -8.315 1.00 98.06 97 GLU A N 1
ATOM 746 C CA . GLU A 1 97 ? -8.588 -4.206 -8.536 1.00 98.06 97 GLU A CA 1
ATOM 747 C C . GLU A 1 97 ? -8.281 -5.140 -9.705 1.00 98.06 97 GLU A C 1
ATOM 749 O O . GLU A 1 97 ? -8.557 -6.337 -9.628 1.00 98.06 97 GLU A O 1
ATOM 754 N N . THR A 1 98 ? -7.693 -4.616 -10.785 1.00 98.12 98 THR A N 1
ATOM 755 C CA . THR A 1 98 ? -7.305 -5.454 -11.926 1.00 98.12 98 THR A CA 1
ATOM 756 C C . THR A 1 98 ? -6.219 -6.445 -11.513 1.00 98.12 98 THR A C 1
ATOM 758 O O . THR A 1 98 ? -6.329 -7.627 -11.821 1.00 98.12 98 THR A O 1
ATOM 761 N N . LEU A 1 99 ? -5.216 -6.002 -10.750 1.00 98.19 99 LEU A N 1
ATOM 762 C CA . LEU A 1 99 ? -4.173 -6.888 -10.220 1.00 98.19 99 LEU A CA 1
ATOM 763 C C . LEU A 1 99 ? -4.696 -7.915 -9.212 1.00 98.19 99 LEU A C 1
ATOM 765 O O . LEU A 1 99 ? -4.164 -9.018 -9.141 1.00 98.19 99 LEU A O 1
ATOM 769 N N . ALA A 1 100 ? -5.708 -7.566 -8.417 1.00 97.25 100 ALA A N 1
ATOM 770 C CA . ALA A 1 100 ? -6.318 -8.500 -7.476 1.00 97.25 100 ALA A CA 1
ATOM 771 C C . ALA A 1 100 ? -7.113 -9.612 -8.187 1.00 97.25 100 ALA A C 1
ATOM 773 O O . ALA A 1 100 ? -7.224 -10.712 -7.652 1.00 97.25 100 ALA A O 1
ATOM 774 N N . ARG A 1 101 ? -7.653 -9.338 -9.385 1.00 97.38 101 ARG A N 1
ATOM 775 C CA . ARG A 1 101 ? -8.474 -10.282 -10.169 1.00 97.38 101 ARG A CA 1
ATOM 776 C C . ARG A 1 101 ? -7.692 -11.059 -11.234 1.00 97.38 101 ARG A C 1
ATOM 778 O O . ARG A 1 101 ? -8.122 -12.145 -11.611 1.00 97.38 101 ARG A O 1
ATOM 785 N N . ASP A 1 102 ? -6.588 -10.512 -11.740 1.00 98.06 102 ASP A N 1
ATOM 786 C CA . ASP A 1 102 ? -5.772 -11.114 -12.801 1.00 98.06 102 ASP A CA 1
ATOM 787 C C . ASP A 1 102 ? -4.405 -11.563 -12.261 1.00 98.06 102 ASP A C 1
ATOM 789 O O . ASP A 1 102 ? -3.440 -10.796 -12.185 1.00 98.06 102 ASP A O 1
ATOM 793 N N . ASP A 1 103 ? -4.319 -12.848 -11.912 1.00 97.38 103 ASP A N 1
ATOM 794 C CA . ASP A 1 103 ? -3.100 -13.470 -11.393 1.00 97.38 103 ASP A CA 1
ATOM 795 C C . ASP A 1 103 ? -1.929 -13.421 -12.376 1.00 97.38 103 ASP A C 1
ATOM 797 O O . ASP A 1 103 ? -0.781 -13.242 -11.960 1.00 97.38 103 ASP A O 1
ATOM 801 N N . ALA A 1 104 ? -2.195 -13.568 -13.676 1.00 97.88 104 ALA A N 1
ATOM 802 C CA . ALA A 1 104 ? -1.149 -13.566 -14.690 1.00 97.88 104 ALA A CA 1
ATOM 803 C C . ALA A 1 104 ? -0.523 -12.172 -14.811 1.00 97.88 104 ALA A C 1
ATOM 805 O O . ALA A 1 104 ? 0.707 -12.042 -14.814 1.00 97.88 104 ALA A O 1
ATOM 806 N N . LEU A 1 105 ? -1.360 -11.131 -14.833 1.00 98.44 105 LEU A N 1
ATOM 807 C CA . LEU A 1 105 ? -0.911 -9.742 -14.797 1.00 98.44 105 LEU A CA 1
ATOM 808 C C . LEU A 1 105 ? -0.135 -9.442 -13.510 1.00 98.44 105 LEU A C 1
ATOM 810 O O . LEU A 1 105 ? 0.957 -8.870 -13.571 1.00 98.44 105 LEU A O 1
ATOM 814 N N . ARG A 1 106 ? -0.662 -9.863 -12.354 1.00 98.31 106 ARG A N 1
ATOM 815 C CA . ARG A 1 106 ? -0.013 -9.675 -11.050 1.00 98.31 106 ARG A CA 1
ATOM 816 C C . ARG A 1 106 ? 1.380 -10.292 -11.014 1.00 98.31 106 ARG A C 1
ATOM 818 O O . ARG A 1 106 ? 2.328 -9.620 -10.618 1.00 98.31 106 ARG A O 1
ATOM 825 N N . VAL A 1 107 ? 1.529 -11.534 -11.473 1.00 98.25 107 VAL A N 1
ATOM 826 C CA . VAL A 1 107 ? 2.827 -12.228 -11.534 1.00 98.25 107 VAL A CA 1
ATOM 827 C C . VAL A 1 107 ? 3.792 -11.537 -12.502 1.00 98.25 107 VAL A C 1
ATOM 829 O O . VAL A 1 107 ? 4.995 -11.446 -12.219 1.00 98.25 107 VAL A O 1
ATOM 832 N N . ALA A 1 108 ? 3.297 -11.036 -13.637 1.00 98.38 108 ALA A N 1
ATOM 833 C CA . ALA A 1 108 ? 4.118 -10.305 -14.596 1.00 98.38 108 ALA A CA 1
ATOM 834 C C . ALA A 1 108 ? 4.641 -8.984 -14.006 1.00 98.38 108 ALA A C 1
ATOM 836 O O . ALA A 1 108 ? 5.828 -8.676 -14.133 1.00 98.38 108 ALA A O 1
ATOM 837 N N . GLU A 1 109 ? 3.796 -8.237 -13.297 1.00 98.06 109 GLU A N 1
ATOM 838 C CA . GLU A 1 109 ? 4.200 -6.991 -12.646 1.00 98.06 109 GLU A CA 1
ATOM 839 C C . GLU A 1 109 ? 5.093 -7.232 -11.417 1.00 98.06 109 GLU A C 1
ATOM 841 O O . GLU A 1 109 ? 6.092 -6.538 -11.226 1.00 98.06 109 GLU A O 1
ATOM 846 N N . ASP A 1 110 ? 4.814 -8.266 -10.619 1.00 97.94 110 ASP A N 1
ATOM 847 C CA . ASP A 1 110 ? 5.695 -8.689 -9.527 1.00 97.94 110 ASP A CA 1
ATOM 848 C C . ASP A 1 110 ? 7.094 -9.025 -10.049 1.00 97.94 110 ASP A C 1
ATOM 850 O O . ASP A 1 110 ? 8.094 -8.680 -9.420 1.00 97.94 110 ASP A O 1
ATOM 854 N N . SER A 1 111 ? 7.183 -9.670 -11.216 1.00 96.69 111 SER A N 1
ATOM 855 C CA . SER A 1 111 ? 8.464 -9.964 -11.863 1.00 96.69 111 SER A CA 1
ATOM 856 C C . SER A 1 111 ? 9.221 -8.684 -12.222 1.00 96.69 111 SER A C 1
ATOM 858 O O . SER A 1 111 ? 10.432 -8.627 -12.011 1.00 96.69 111 SER A O 1
ATOM 860 N N . TRP A 1 112 ? 8.524 -7.649 -12.706 1.00 96.56 112 TRP A N 1
ATOM 861 C CA . TRP A 1 112 ? 9.108 -6.324 -12.938 1.00 96.56 112 TRP A CA 1
ATOM 862 C C . TRP A 1 112 ? 9.615 -5.688 -11.640 1.00 96.56 112 TRP A C 1
ATOM 864 O O . TRP A 1 112 ? 10.767 -5.261 -11.566 1.00 96.56 112 TRP A O 1
ATOM 874 N N . TYR A 1 113 ? 8.806 -5.675 -10.582 1.00 96.00 113 TYR A N 1
ATOM 875 C CA . TYR A 1 113 ? 9.241 -5.097 -9.313 1.00 96.00 113 TYR A CA 1
ATOM 876 C C . TYR A 1 113 ? 10.392 -5.874 -8.671 1.00 96.00 113 TYR A C 1
ATOM 878 O O . TYR A 1 113 ? 11.290 -5.251 -8.118 1.00 96.00 113 TYR A O 1
ATOM 886 N N . ARG A 1 114 ? 10.448 -7.205 -8.787 1.00 94.31 114 ARG A N 1
ATOM 887 C CA . ARG A 1 114 ? 11.577 -8.001 -8.268 1.00 94.31 114 ARG A CA 1
ATOM 888 C C . ARG A 1 114 ? 12.909 -7.623 -8.906 1.00 94.31 114 ARG A C 1
ATOM 890 O O . ARG A 1 114 ? 13.901 -7.533 -8.192 1.00 94.31 114 ARG A O 1
ATOM 897 N N . VAL A 1 115 ? 12.935 -7.397 -10.221 1.00 93.25 115 VAL A N 1
ATOM 898 C CA . VAL A 1 115 ? 14.179 -7.015 -10.911 1.00 93.25 115 VAL A CA 1
ATOM 899 C C . VAL A 1 115 ? 14.544 -5.556 -10.647 1.00 93.25 115 VAL A C 1
ATOM 901 O O . VAL A 1 115 ? 15.720 -5.235 -10.480 1.00 93.25 115 VAL A O 1
ATOM 904 N N . VAL A 1 116 ? 13.546 -4.672 -10.559 1.00 91.88 116 VAL A N 1
ATOM 905 C CA . VAL A 1 116 ? 13.768 -3.237 -10.358 1.00 91.88 116 VAL A CA 1
ATOM 906 C C . VAL A 1 116 ? 14.170 -2.908 -8.928 1.00 91.88 116 VAL A C 1
ATOM 908 O O . VAL A 1 116 ? 15.096 -2.133 -8.725 1.00 91.88 116 VAL A O 1
ATOM 911 N N . LEU A 1 117 ? 13.537 -3.538 -7.940 1.00 90.75 117 LEU A N 1
ATOM 912 C CA . LEU A 1 117 ? 13.856 -3.379 -6.519 1.00 90.75 117 LEU A CA 1
ATOM 913 C C . LEU A 1 117 ? 15.124 -4.138 -6.092 1.00 90.75 117 LEU A C 1
ATOM 915 O O . LEU A 1 117 ? 15.416 -4.232 -4.899 1.00 90.75 117 LEU A O 1
ATOM 919 N N . GLY A 1 118 ? 15.881 -4.678 -7.051 1.00 81.62 118 GLY A N 1
ATOM 920 C CA . GLY A 1 118 ? 17.202 -5.234 -6.803 1.00 81.62 118 GLY A CA 1
ATOM 921 C C . GLY A 1 118 ? 18.145 -4.175 -6.201 1.00 81.62 118 GLY A C 1
ATOM 922 O O . GLY A 1 118 ? 18.151 -3.026 -6.655 1.00 81.62 118 GLY A O 1
ATOM 923 N N . PRO A 1 119 ? 18.961 -4.537 -5.193 1.00 60.69 119 PRO A N 1
ATOM 924 C CA . PRO A 1 119 ? 19.680 -3.581 -4.344 1.00 60.69 119 PRO A CA 1
ATOM 925 C C . PRO A 1 119 ? 20.694 -2.692 -5.084 1.00 60.69 119 PRO A C 1
ATOM 927 O O . PRO A 1 119 ? 20.992 -1.591 -4.626 1.00 60.69 119 PRO A O 1
ATOM 930 N N . GLU A 1 120 ? 21.207 -3.129 -6.235 1.00 73.00 120 GLU A N 1
ATOM 931 C CA . GLU A 1 120 ? 22.280 -2.427 -6.950 1.00 73.00 120 GLU A CA 1
ATOM 932 C C . GLU A 1 120 ? 21.781 -1.246 -7.796 1.00 73.00 120 GLU A C 1
ATOM 934 O O . GLU A 1 120 ? 22.427 -0.201 -7.836 1.00 73.00 120 GLU A O 1
ATOM 939 N N . ALA A 1 121 ? 20.619 -1.368 -8.444 1.00 71.19 121 ALA A N 1
ATOM 940 C CA . ALA A 1 121 ? 20.164 -0.383 -9.429 1.00 71.19 121 ALA A CA 1
ATOM 941 C C . ALA A 1 121 ? 19.563 0.869 -8.775 1.00 71.19 121 ALA A C 1
ATOM 943 O O . ALA A 1 121 ? 19.965 2.000 -9.063 1.00 71.19 121 ALA A O 1
ATOM 944 N N . ILE A 1 122 ? 18.599 0.678 -7.870 1.00 78.69 122 ILE A N 1
ATOM 945 C CA . ILE A 1 122 ? 17.885 1.795 -7.234 1.00 78.69 122 ILE A CA 1
ATOM 946 C C . ILE A 1 122 ? 18.759 2.492 -6.197 1.00 78.69 122 ILE A C 1
ATOM 948 O O . ILE A 1 122 ? 18.710 3.719 -6.090 1.00 78.69 122 ILE A O 1
ATOM 952 N N . GLY A 1 123 ? 19.581 1.736 -5.464 1.00 73.88 123 GLY A N 1
ATOM 953 C CA . GLY A 1 123 ? 20.517 2.301 -4.495 1.00 73.88 123 GLY A CA 1
ATOM 954 C C . GLY A 1 123 ? 21.517 3.260 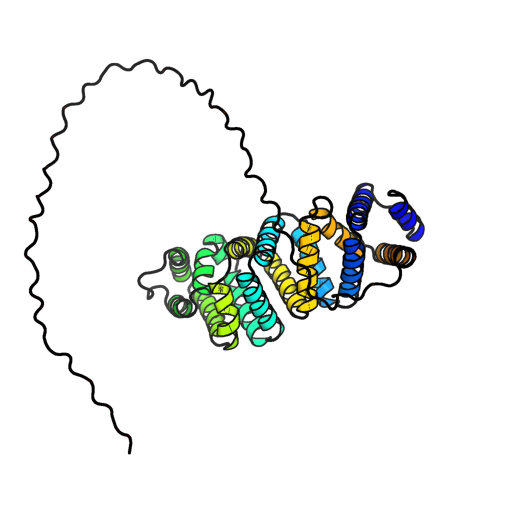-5.144 1.00 73.88 123 GLY A C 1
ATOM 955 O O . GLY A 1 123 ? 21.769 4.335 -4.604 1.00 73.88 123 GLY A O 1
ATOM 956 N N . ALA A 1 124 ? 22.035 2.911 -6.328 1.00 72.00 124 ALA A N 1
ATOM 957 C CA . ALA A 1 124 ? 23.047 3.702 -7.025 1.00 72.00 124 ALA A CA 1
ATOM 958 C C . ALA A 1 124 ? 22.476 4.860 -7.866 1.00 72.00 124 ALA A C 1
ATOM 960 O O . ALA A 1 124 ? 23.147 5.879 -8.042 1.00 72.00 124 ALA A O 1
ATOM 961 N N . HIS A 1 125 ? 21.257 4.724 -8.403 1.00 79.62 125 HIS A N 1
ATOM 962 C CA . HIS A 1 125 ? 20.744 5.633 -9.442 1.00 79.62 125 HIS A CA 1
ATOM 963 C C . HIS A 1 125 ? 19.384 6.267 -9.126 1.00 79.62 125 HIS A C 1
ATOM 965 O O . HIS A 1 125 ? 18.903 7.116 -9.883 1.00 79.62 125 HIS A O 1
ATOM 971 N N . GLY A 1 126 ? 18.766 5.896 -8.004 1.00 85.00 126 GLY A N 1
ATOM 972 C CA . GLY A 1 126 ? 17.426 6.340 -7.635 1.00 85.00 126 GLY A CA 1
ATOM 973 C C . GLY A 1 126 ? 16.331 5.762 -8.539 1.00 85.00 126 GLY A C 1
ATOM 974 O O . GLY A 1 126 ? 16.544 4.828 -9.306 1.00 85.00 126 GLY A O 1
ATOM 975 N N .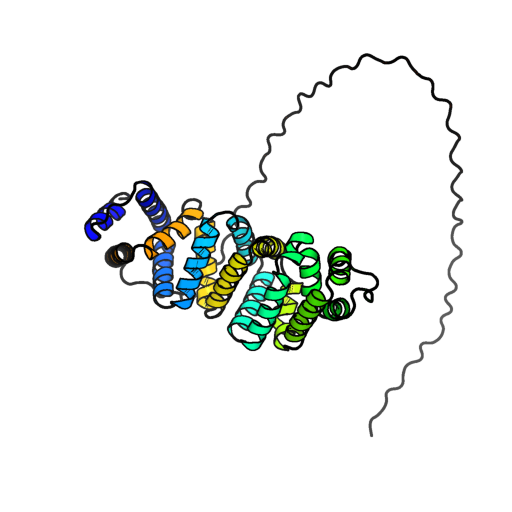 CYS A 1 127 ? 15.122 6.322 -8.435 1.00 91.69 127 CYS A N 1
ATOM 976 C CA . CYS A 1 127 ? 13.933 5.813 -9.136 1.00 91.69 127 CYS A CA 1
ATOM 977 C C . CYS A 1 127 ? 13.557 6.604 -10.402 1.00 91.69 127 CYS A C 1
ATOM 979 O O . CYS A 1 127 ? 12.620 6.223 -11.094 1.00 91.69 127 CYS A O 1
ATOM 981 N N . ALA A 1 128 ? 14.260 7.690 -10.740 1.00 92.06 128 ALA A N 1
ATOM 982 C CA . ALA A 1 128 ? 13.848 8.584 -11.830 1.00 92.06 128 ALA A CA 1
ATOM 983 C C . ALA A 1 128 ? 13.781 7.874 -13.195 1.00 92.06 128 ALA A C 1
ATOM 985 O O . ALA A 1 128 ? 12.807 8.025 -13.931 1.00 92.06 128 ALA A O 1
ATOM 986 N N . GLY A 1 129 ? 14.790 7.059 -13.515 1.00 92.25 129 GLY A N 1
ATOM 987 C CA . GLY A 1 129 ? 14.790 6.260 -14.738 1.00 92.25 129 GLY A CA 1
ATOM 988 C C . GLY A 1 129 ? 13.703 5.182 -14.736 1.00 92.25 129 GLY A C 1
ATOM 989 O O . GLY A 1 129 ? 13.061 4.969 -15.758 1.00 92.25 129 GLY A O 1
ATOM 990 N N . VAL A 1 130 ? 13.426 4.566 -13.581 1.00 93.94 130 VAL A N 1
ATOM 991 C CA . VAL A 1 130 ? 12.335 3.590 -13.418 1.00 93.94 130 VAL A CA 1
ATOM 992 C C . VAL A 1 130 ? 10.984 4.238 -13.711 1.00 93.94 130 VAL A C 1
ATOM 994 O O . VAL A 1 130 ? 10.241 3.723 -14.541 1.00 93.94 130 VAL A O 1
ATOM 997 N N . PHE A 1 131 ? 10.689 5.390 -13.103 1.00 94.69 131 PHE A N 1
ATOM 998 C CA . PHE A 1 131 ? 9.438 6.112 -13.349 1.00 94.69 131 PHE A CA 1
ATOM 999 C C . PHE A 1 131 ? 9.290 6.513 -14.813 1.00 94.69 131 PHE A C 1
ATOM 1001 O O . PHE A 1 131 ? 8.202 6.410 -15.376 1.00 94.69 131 PHE A O 1
ATOM 1008 N N . TRP A 1 132 ? 10.390 6.909 -15.461 1.00 94.88 132 TRP A N 1
ATOM 1009 C CA . TRP A 1 132 ? 10.360 7.198 -16.888 1.00 94.88 132 TRP A CA 1
ATOM 1010 C C . TRP A 1 132 ? 9.994 5.957 -17.714 1.00 94.88 132 TRP A C 1
ATOM 1012 O O . TRP A 1 132 ? 9.117 6.048 -18.572 1.00 94.88 132 TRP A O 1
ATOM 1022 N N . LEU A 1 133 ? 10.608 4.797 -17.443 1.00 95.12 133 LEU A N 1
ATOM 1023 C CA . LEU A 1 133 ? 10.295 3.544 -18.146 1.00 95.12 133 LEU A CA 1
ATOM 1024 C C . LEU A 1 133 ? 8.832 3.136 -17.938 1.00 95.12 133 LEU A C 1
ATOM 1026 O O . LEU A 1 133 ? 8.149 2.756 -18.887 1.00 95.12 133 LEU A O 1
ATOM 1030 N N . GLN A 1 134 ? 8.337 3.274 -16.711 1.00 94.94 134 GLN A N 1
ATOM 1031 C CA . GLN A 1 134 ? 6.958 2.959 -16.351 1.00 94.94 134 GLN A CA 1
ATOM 1032 C C . GLN A 1 134 ? 5.943 3.865 -17.070 1.00 94.94 134 GLN A C 1
ATOM 1034 O O . GLN A 1 134 ? 4.927 3.382 -17.567 1.00 94.94 134 GLN A O 1
ATOM 1039 N N . ALA A 1 135 ? 6.233 5.162 -17.195 1.00 94.06 135 ALA A N 1
ATOM 1040 C CA . ALA A 1 135 ? 5.356 6.118 -17.870 1.00 94.06 135 ALA A CA 1
ATOM 1041 C C . ALA A 1 135 ? 5.405 6.040 -19.413 1.00 94.06 135 ALA A C 1
ATOM 1043 O O . ALA A 1 135 ? 4.494 6.538 -20.079 1.00 94.06 135 ALA A O 1
ATOM 1044 N N . ASN A 1 136 ? 6.449 5.427 -19.988 1.00 95.12 136 ASN A N 1
ATOM 1045 C CA . ASN A 1 136 ? 6.717 5.404 -21.433 1.00 95.12 136 ASN A CA 1
ATOM 1046 C C . ASN A 1 136 ? 6.914 3.973 -21.955 1.00 95.12 136 ASN A C 1
ATOM 1048 O O . ASN A 1 136 ? 7.922 3.666 -22.587 1.00 95.12 136 ASN A O 1
ATOM 1052 N N . ALA A 1 137 ? 5.945 3.087 -21.709 1.00 93.38 137 ALA A N 1
ATOM 1053 C CA . ALA A 1 137 ? 6.102 1.647 -21.933 1.00 93.38 137 ALA A CA 1
ATOM 1054 C C . ALA A 1 137 ? 6.566 1.246 -23.351 1.00 93.38 137 ALA A C 1
ATOM 1056 O O . ALA A 1 137 ? 7.379 0.336 -23.500 1.00 93.38 137 ALA A O 1
ATOM 1057 N N . GLY A 1 138 ? 6.104 1.947 -24.394 1.00 89.44 138 GLY A N 1
ATOM 1058 C CA . GLY A 1 138 ? 6.549 1.692 -25.770 1.00 89.44 138 GLY A CA 1
ATOM 1059 C C . GLY A 1 138 ? 8.037 1.992 -25.994 1.00 89.44 138 GLY A C 1
ATOM 1060 O O . GLY A 1 138 ? 8.751 1.189 -26.596 1.00 89.44 138 GLY A O 1
ATOM 1061 N N . ASP A 1 139 ? 8.530 3.116 -25.473 1.00 93.56 139 ASP A N 1
ATOM 1062 C CA . ASP A 1 139 ? 9.943 3.488 -25.599 1.00 93.56 139 ASP A CA 1
ATOM 1063 C C . ASP A 1 139 ? 10.831 2.752 -24.589 1.00 93.56 139 ASP A C 1
ATOM 1065 O O . ASP A 1 139 ? 12.007 2.508 -24.864 1.00 93.56 139 ASP A O 1
ATOM 1069 N N . ALA A 1 140 ? 10.268 2.323 -23.458 1.00 94.31 140 ALA A N 1
ATOM 1070 C CA . ALA A 1 140 ? 10.955 1.499 -22.473 1.00 94.31 140 ALA A CA 1
ATOM 1071 C C . ALA A 1 140 ? 11.441 0.175 -23.075 1.00 94.31 140 ALA A C 1
ATOM 1073 O O . ALA A 1 140 ? 12.582 -0.213 -22.829 1.00 94.31 140 ALA A O 1
ATOM 1074 N N . ILE A 1 141 ? 10.638 -0.482 -23.924 1.00 92.50 141 ILE A N 1
ATOM 1075 C CA . ILE A 1 141 ? 11.069 -1.701 -24.632 1.00 92.50 141 ILE A CA 1
ATOM 1076 C C . ILE A 1 141 ? 12.289 -1.416 -25.504 1.00 92.50 141 ILE A C 1
ATOM 1078 O O . ILE A 1 141 ? 13.297 -2.112 -25.395 1.00 92.50 141 ILE A O 1
ATOM 1082 N N . ARG A 1 142 ? 12.228 -0.362 -26.326 1.00 92.00 142 ARG A N 1
ATOM 1083 C CA . ARG A 1 142 ? 13.325 0.014 -27.232 1.00 92.00 142 ARG A CA 1
ATOM 1084 C C . ARG A 1 142 ? 14.604 0.325 -26.458 1.00 92.00 142 ARG A C 1
ATOM 1086 O O . ARG A 1 142 ? 15.690 -0.092 -26.859 1.00 92.00 142 ARG A O 1
ATOM 1093 N N . PHE A 1 143 ? 14.471 1.031 -25.336 1.00 94.88 143 PHE A N 1
ATOM 1094 C CA . PHE A 1 143 ? 15.588 1.337 -24.453 1.00 94.88 143 PHE A CA 1
ATOM 1095 C C . PHE A 1 143 ? 16.188 0.075 -23.823 1.00 94.88 143 PHE A C 1
ATOM 1097 O O . PHE A 1 143 ? 17.404 -0.092 -23.843 1.00 94.88 143 PHE A O 1
ATOM 1104 N N . LEU A 1 144 ? 15.364 -0.833 -23.298 1.00 94.38 144 LEU A N 1
ATOM 1105 C CA . LEU A 1 144 ? 15.833 -2.067 -22.658 1.00 94.38 144 LEU A CA 1
ATOM 1106 C C . LEU A 1 144 ? 16.429 -3.068 -23.665 1.00 94.38 144 LEU A C 1
ATOM 1108 O O . LEU A 1 144 ? 17.320 -3.841 -23.310 1.00 94.38 144 LEU A O 1
ATOM 1112 N N . GLU A 1 145 ? 15.991 -3.043 -24.926 1.00 93.44 145 GLU A N 1
ATOM 1113 C CA . GLU A 1 145 ? 16.614 -3.791 -26.026 1.00 93.44 145 GLU A CA 1
ATOM 1114 C C . GLU A 1 145 ? 18.005 -3.259 -26.364 1.00 93.44 145 GLU A C 1
ATOM 1116 O O . GLU A 1 145 ? 18.960 -4.032 -26.484 1.00 93.44 145 GLU A O 1
ATOM 1121 N N . ASN A 1 146 ? 18.127 -1.941 -26.525 1.00 91.06 146 ASN A N 1
ATOM 1122 C CA . ASN A 1 146 ? 19.400 -1.301 -26.802 1.00 91.06 146 ASN A CA 1
ATOM 1123 C C . ASN A 1 146 ? 19.429 0.144 -26.271 1.00 91.06 146 ASN A C 1
ATOM 1125 O O . ASN A 1 146 ? 18.993 1.065 -26.972 1.00 91.06 146 ASN A O 1
ATOM 1129 N N . PRO A 1 147 ? 20.040 0.371 -25.091 1.00 89.00 147 PRO A N 1
ATOM 1130 C CA . PRO A 1 147 ? 20.102 1.693 -24.477 1.00 89.00 147 PRO A CA 1
ATOM 1131 C C . PRO A 1 147 ? 20.801 2.755 -25.337 1.00 89.00 147 PRO A C 1
ATOM 1133 O O . PRO A 1 147 ? 20.574 3.944 -25.139 1.00 89.00 147 PRO A O 1
ATOM 1136 N N . ALA A 1 148 ? 21.647 2.354 -26.295 1.00 86.38 148 ALA A N 1
ATOM 1137 C CA . ALA A 1 148 ? 22.368 3.269 -27.182 1.00 86.38 148 ALA A CA 1
ATOM 1138 C C . ALA A 1 148 ? 21.536 3.748 -28.388 1.00 86.38 148 ALA A C 1
ATOM 1140 O O . ALA A 1 148 ? 21.941 4.690 -29.065 1.00 86.38 148 ALA A O 1
ATOM 1141 N N . ARG A 1 149 ? 20.392 3.112 -28.687 1.00 82.81 149 ARG A N 1
ATOM 1142 C CA . ARG A 1 149 ? 19.561 3.452 -29.860 1.00 82.81 149 ARG A CA 1
ATOM 1143 C C . ARG A 1 149 ? 18.562 4.580 -29.616 1.00 82.81 149 ARG A C 1
ATOM 1145 O O . ARG A 1 149 ? 18.062 5.144 -30.585 1.00 82.81 149 ARG A O 1
ATOM 1152 N N . LEU A 1 150 ? 18.245 4.898 -28.362 1.00 79.31 150 LEU A N 1
ATOM 1153 C CA . LEU A 1 150 ? 17.267 5.936 -28.047 1.00 79.31 150 LEU A CA 1
ATOM 1154 C C . LEU A 1 150 ? 17.922 7.322 -28.164 1.00 79.31 150 LEU A C 1
ATOM 1156 O O . LEU A 1 150 ? 18.703 7.717 -27.300 1.00 79.31 150 LEU A O 1
ATOM 1160 N N . VAL A 1 151 ? 17.621 8.042 -29.250 1.00 77.31 151 VAL A N 1
ATOM 1161 C CA . VAL A 1 151 ? 18.156 9.382 -29.534 1.00 77.31 151 VAL A CA 1
ATOM 1162 C C . VAL A 1 151 ? 16.998 10.348 -29.833 1.00 77.31 151 VAL A C 1
ATOM 1164 O O . VAL A 1 151 ? 16.242 10.090 -30.769 1.00 77.31 151 VAL A O 1
ATOM 1167 N N . PRO A 1 152 ? 16.857 11.467 -29.094 1.00 84.00 152 PRO A N 1
ATOM 1168 C CA . PRO A 1 152 ? 17.659 11.853 -27.930 1.00 84.00 152 PRO A CA 1
ATOM 1169 C C . PRO A 1 152 ? 17.366 10.969 -26.707 1.00 84.00 152 PRO A C 1
ATOM 1171 O O . PRO A 1 152 ? 16.232 10.541 -26.503 1.00 84.00 152 PRO A O 1
ATOM 1174 N N . LEU A 1 153 ? 18.384 10.725 -25.875 1.00 87.25 153 LEU A N 1
ATOM 1175 C CA . LEU A 1 153 ? 18.216 9.999 -24.618 1.00 87.25 153 LEU A CA 1
ATOM 1176 C C . LEU A 1 153 ? 17.587 10.925 -23.560 1.00 87.25 153 LEU A C 1
ATOM 1178 O O . LEU A 1 153 ? 18.157 11.978 -23.259 1.00 87.25 153 LEU A O 1
ATOM 1182 N N . PRO A 1 154 ? 16.436 10.563 -22.970 1.00 92.19 154 PRO A N 1
ATOM 1183 C CA . PRO A 1 154 ? 15.845 11.319 -21.875 1.00 92.19 154 PRO A CA 1
ATOM 1184 C C . PRO A 1 154 ? 16.796 11.401 -20.679 1.00 92.19 154 PRO A C 1
ATOM 1186 O O . PRO A 1 154 ? 17.328 10.386 -20.234 1.00 92.19 154 PRO A O 1
ATOM 1189 N N . GLY A 1 155 ? 16.953 12.597 -20.104 1.00 91.75 155 GLY A N 1
ATOM 1190 C CA . GLY A 1 155 ? 17.857 12.846 -18.972 1.00 91.75 155 GLY A CA 1
ATOM 1191 C C . GLY A 1 155 ? 17.758 11.834 -17.814 1.00 91.75 155 GLY A C 1
ATOM 1192 O O . GLY A 1 155 ? 18.803 11.361 -17.361 1.00 91.75 155 GLY A O 1
ATOM 1193 N N . PRO A 1 156 ? 16.548 11.428 -17.366 1.00 92.31 156 PRO A N 1
ATOM 1194 C CA . PRO A 1 156 ? 16.382 10.417 -16.315 1.00 92.31 156 PRO A CA 1
ATOM 1195 C C . PRO A 1 156 ? 16.971 9.034 -16.634 1.00 92.31 156 PRO A C 1
ATOM 1197 O O . PRO A 1 156 ? 17.220 8.259 -15.713 1.00 92.31 156 PRO A O 1
ATOM 1200 N N . LEU A 1 157 ? 17.195 8.710 -17.913 1.00 92.44 157 LEU A N 1
ATOM 1201 C CA . LEU A 1 157 ? 17.764 7.433 -18.348 1.00 92.44 157 LEU A CA 1
ATOM 1202 C C . LEU A 1 157 ? 19.293 7.437 -18.440 1.00 92.44 157 LEU A C 1
ATOM 1204 O O . LEU A 1 157 ? 19.873 6.356 -18.514 1.00 92.44 157 LEU A O 1
ATOM 1208 N N . ASN A 1 158 ? 19.960 8.597 -18.388 1.00 90.75 158 ASN A N 1
ATOM 1209 C CA . ASN A 1 158 ? 21.427 8.679 -18.471 1.00 90.75 158 ASN A CA 1
ATOM 1210 C C . ASN A 1 158 ? 22.144 7.775 -17.441 1.00 90.75 158 ASN A C 1
ATOM 1212 O O . ASN A 1 158 ? 23.054 7.034 -17.835 1.00 90.75 158 ASN A O 1
ATOM 1216 N N . PRO A 1 159 ? 21.744 7.760 -16.148 1.00 91.00 159 PRO A N 1
ATOM 1217 C CA . PRO A 1 159 ? 22.378 6.883 -15.165 1.00 91.00 159 PRO A CA 1
ATOM 1218 C C . PRO A 1 159 ? 22.149 5.400 -15.481 1.00 91.00 159 PRO A C 1
ATOM 1220 O O . PRO A 1 159 ? 23.090 4.611 -15.439 1.00 91.00 159 PRO A O 1
ATOM 1223 N N . LEU A 1 160 ? 20.923 5.031 -15.875 1.00 90.75 160 LEU A N 1
ATOM 1224 C CA . LEU A 1 160 ? 20.578 3.650 -16.224 1.00 90.75 160 LEU A CA 1
ATOM 1225 C C . LEU A 1 160 ? 21.297 3.172 -17.487 1.00 90.75 160 LEU A C 1
ATOM 1227 O O . LEU A 1 160 ? 21.729 2.027 -17.532 1.00 90.75 160 LEU A O 1
ATOM 1231 N N . GLN A 1 161 ? 21.463 4.027 -18.501 1.00 91.75 161 GLN A N 1
ATOM 1232 C CA . GLN A 1 161 ? 22.197 3.678 -19.719 1.00 91.75 161 GLN A CA 1
ATOM 1233 C C . GLN A 1 161 ? 23.648 3.310 -19.388 1.00 91.75 161 GLN A C 1
ATOM 1235 O O . GLN A 1 161 ? 24.133 2.261 -19.815 1.00 91.75 161 GLN A O 1
ATOM 1240 N N . THR A 1 162 ? 24.314 4.156 -18.597 1.00 90.12 162 THR A N 1
ATOM 1241 C CA . THR A 1 162 ? 25.697 3.931 -18.153 1.00 90.12 162 THR A CA 1
ATOM 1242 C C . THR A 1 162 ? 25.797 2.642 -17.340 1.00 90.12 162 THR A C 1
ATOM 1244 O O . THR A 1 162 ? 26.692 1.827 -17.560 1.00 90.12 162 THR A O 1
ATOM 1247 N N . TRP A 1 163 ? 24.841 2.416 -16.439 1.00 90.12 163 TRP A N 1
ATOM 1248 C CA . TRP A 1 163 ? 24.822 1.229 -15.595 1.00 90.12 163 TRP A CA 1
ATOM 1249 C C . TRP A 1 163 ? 24.574 -0.063 -16.379 1.00 90.12 163 TRP A C 1
ATOM 1251 O O . TRP A 1 163 ? 25.307 -1.035 -16.202 1.00 90.12 163 TRP A O 1
ATOM 1261 N N . PHE A 1 164 ? 23.611 -0.074 -17.302 1.00 92.25 164 PHE A N 1
ATOM 1262 C CA . PHE A 1 164 ? 23.322 -1.233 -18.149 1.00 92.25 164 PHE A CA 1
ATOM 1263 C C . PHE A 1 164 ? 24.451 -1.575 -19.121 1.00 92.25 164 PHE A C 1
ATOM 1265 O O . PHE A 1 164 ? 24.581 -2.739 -19.498 1.00 92.25 164 PHE A O 1
ATOM 1272 N N . ALA A 1 165 ? 25.279 -0.601 -19.511 1.00 90.94 165 ALA A N 1
ATOM 1273 C CA . ALA A 1 165 ? 26.491 -0.877 -20.279 1.00 90.94 165 ALA A CA 1
ATOM 1274 C C . ALA A 1 165 ? 27.490 -1.734 -19.477 1.00 90.94 165 ALA A C 1
ATOM 1276 O O . ALA A 1 165 ? 28.130 -2.615 -20.047 1.00 90.94 165 ALA A O 1
ATOM 1277 N N . ALA A 1 166 ? 27.575 -1.522 -18.159 1.00 90.75 166 ALA A N 1
ATOM 1278 C CA . ALA A 1 166 ? 28.397 -2.327 -17.255 1.00 90.75 166 ALA A CA 1
ATOM 1279 C C . ALA A 1 166 ? 27.704 -3.625 -16.785 1.00 90.75 166 ALA A C 1
ATOM 1281 O O . ALA A 1 166 ? 28.386 -4.592 -16.454 1.00 90.75 166 ALA A O 1
ATOM 1282 N N . HIS A 1 167 ? 26.365 -3.678 -16.800 1.00 91.81 167 HIS A N 1
ATOM 1283 C CA . HIS A 1 167 ? 25.565 -4.792 -16.267 1.00 91.81 167 HIS A CA 1
ATOM 1284 C C . HIS A 1 167 ? 24.574 -5.353 -17.310 1.00 91.81 167 HIS A C 1
ATOM 1286 O O . HIS A 1 167 ? 23.353 -5.268 -17.136 1.00 91.81 167 HIS A O 1
ATOM 1292 N N . PRO A 1 168 ? 25.062 -5.963 -18.409 1.00 92.38 168 PRO A N 1
ATOM 1293 C CA . PRO A 1 168 ? 24.204 -6.425 -19.502 1.00 92.38 168 PRO A CA 1
ATOM 1294 C C . PRO A 1 168 ? 23.241 -7.548 -19.091 1.00 92.38 168 PRO A C 1
ATOM 1296 O O . PRO A 1 168 ? 22.135 -7.616 -19.620 1.00 92.38 168 PRO A O 1
ATOM 1299 N N . ARG A 1 169 ? 23.624 -8.400 -18.127 1.00 92.94 169 ARG A N 1
ATOM 1300 C CA . ARG A 1 169 ? 22.740 -9.451 -17.591 1.00 92.94 169 ARG A CA 1
ATOM 1301 C C . ARG A 1 169 ? 21.527 -8.850 -16.886 1.00 92.94 169 ARG A C 1
ATOM 1303 O O . ARG A 1 169 ? 20.403 -9.219 -17.201 1.00 92.94 169 ARG A O 1
ATOM 1310 N N . THR A 1 170 ? 21.741 -7.864 -16.018 1.00 91.75 170 THR A N 1
ATOM 1311 C CA . THR A 1 170 ? 20.647 -7.201 -15.302 1.00 91.75 170 THR A CA 1
ATOM 1312 C C . THR A 1 170 ? 19.744 -6.413 -16.247 1.00 91.75 170 THR A C 1
ATOM 1314 O O . THR A 1 170 ? 18.524 -6.429 -16.097 1.00 91.75 170 THR A O 1
ATOM 1317 N N . ARG A 1 171 ? 20.313 -5.787 -17.288 1.00 93.06 171 ARG A N 1
ATOM 1318 C CA . ARG A 1 171 ? 19.519 -5.195 -18.376 1.00 93.06 171 ARG A CA 1
ATOM 1319 C C . ARG A 1 171 ? 18.609 -6.233 -19.035 1.00 93.06 171 ARG A C 1
ATOM 1321 O O . ARG A 1 171 ? 17.436 -5.954 -19.261 1.00 93.06 171 ARG A O 1
ATOM 1328 N N . ASP A 1 172 ? 19.140 -7.409 -19.358 1.00 94.88 172 ASP A N 1
ATOM 1329 C CA . ASP A 1 172 ? 18.369 -8.474 -20.000 1.00 94.88 172 ASP A CA 1
ATOM 1330 C C . ASP A 1 172 ? 17.262 -9.015 -19.075 1.00 94.88 172 ASP A C 1
ATOM 1332 O O . ASP A 1 172 ? 16.162 -9.296 -19.548 1.00 94.88 172 ASP A O 1
ATOM 1336 N N . GLU A 1 173 ? 17.496 -9.088 -17.762 1.00 95.06 173 GLU A N 1
ATOM 1337 C CA . GLU A 1 173 ? 16.464 -9.416 -16.765 1.00 95.06 173 GLU A CA 1
ATOM 1338 C C . GLU A 1 173 ? 15.345 -8.366 -16.726 1.00 95.06 173 GLU A C 1
ATOM 1340 O O . GLU A 1 173 ? 14.166 -8.726 -16.801 1.00 95.06 173 GLU A O 1
ATOM 1345 N N . TRP A 1 174 ? 15.700 -7.076 -16.688 1.00 95.69 174 TRP A N 1
ATOM 1346 C CA . TRP A 1 174 ? 14.740 -5.967 -16.754 1.00 95.69 174 TRP A CA 1
ATOM 1347 C C . TRP A 1 174 ? 13.936 -6.002 -18.050 1.00 95.69 174 TRP A C 1
ATOM 1349 O O . TRP A 1 174 ? 12.710 -5.900 -18.014 1.00 95.69 174 TRP A O 1
ATOM 1359 N N . ARG A 1 175 ? 14.608 -6.209 -19.189 1.00 96.25 175 ARG A N 1
ATOM 1360 C CA . ARG A 1 175 ? 13.970 -6.362 -20.500 1.00 96.25 175 ARG A CA 1
ATOM 1361 C C . ARG A 1 175 ? 12.965 -7.506 -20.486 1.00 96.25 175 ARG A C 1
ATOM 1363 O O . ARG A 1 175 ? 11.816 -7.299 -20.859 1.00 96.25 175 ARG A O 1
ATOM 1370 N N . ASN A 1 176 ? 13.376 -8.691 -20.043 1.00 96.88 176 ASN A N 1
ATOM 1371 C CA . ASN A 1 176 ? 12.525 -9.878 -20.051 1.00 96.88 176 ASN A CA 1
ATOM 1372 C C . ASN A 1 176 ? 11.305 -9.702 -19.130 1.00 96.88 176 ASN A C 1
ATOM 1374 O O . ASN A 1 176 ? 10.197 -10.084 -19.503 1.00 96.88 176 ASN A O 1
ATOM 1378 N N . ALA A 1 177 ? 11.485 -9.119 -17.941 1.00 97.25 177 ALA A N 1
ATOM 1379 C CA . ALA A 1 177 ? 10.382 -8.845 -17.022 1.00 97.25 177 ALA A CA 1
ATOM 1380 C C . ALA A 1 177 ? 9.408 -7.802 -17.594 1.00 97.25 177 ALA A C 1
ATOM 1382 O O . ALA A 1 177 ? 8.197 -8.023 -17.589 1.00 97.25 177 ALA A O 1
ATOM 1383 N N . PHE A 1 178 ? 9.928 -6.706 -18.156 1.00 97.56 178 PHE A N 1
ATOM 1384 C CA . PHE A 1 178 ? 9.105 -5.663 -18.764 1.00 97.56 178 PHE A CA 1
ATOM 1385 C C . PHE A 1 178 ? 8.356 -6.169 -20.003 1.00 97.56 178 PHE A C 1
ATOM 1387 O O . PHE A 1 178 ? 7.180 -5.868 -20.169 1.00 97.56 178 PHE A O 1
ATOM 1394 N N . GLN A 1 179 ? 8.996 -6.985 -20.848 1.00 97.50 179 GLN A N 1
ATOM 1395 C CA . GLN A 1 179 ? 8.358 -7.603 -22.016 1.00 97.50 179 GLN A CA 1
ATOM 1396 C C . GLN A 1 179 ? 7.214 -8.541 -21.620 1.00 97.50 179 GLN A C 1
ATOM 1398 O O . GLN A 1 179 ? 6.165 -8.503 -22.259 1.00 97.50 179 GLN A O 1
ATOM 1403 N N . LYS A 1 180 ? 7.378 -9.341 -20.555 1.00 97.38 180 LYS A N 1
ATOM 1404 C CA . LYS A 1 180 ? 6.288 -10.175 -20.020 1.00 97.38 180 LYS A CA 1
ATOM 1405 C C . LYS A 1 180 ? 5.095 -9.322 -19.602 1.00 97.38 180 LYS A C 1
ATOM 1407 O O . LYS A 1 180 ? 3.978 -9.627 -20.000 1.00 97.38 180 LYS A O 1
ATOM 1412 N N . LEU A 1 181 ? 5.338 -8.243 -18.858 1.00 98.25 181 LEU A N 1
ATOM 1413 C CA . LEU A 1 181 ? 4.281 -7.319 -18.450 1.00 98.25 181 LEU A CA 1
ATOM 1414 C C . LEU A 1 181 ? 3.629 -6.625 -19.653 1.00 98.25 181 LEU A C 1
ATOM 1416 O O . LEU A 1 181 ? 2.410 -6.531 -19.725 1.00 98.25 181 LEU A O 1
ATOM 1420 N N . TYR A 1 182 ? 4.422 -6.179 -20.624 1.00 97.56 182 TYR A N 1
ATOM 1421 C CA . TYR A 1 182 ? 3.918 -5.514 -21.823 1.00 97.56 182 TYR A CA 1
ATOM 1422 C C . TYR A 1 182 ? 3.103 -6.438 -22.733 1.00 97.56 182 TYR A C 1
ATOM 1424 O O . TYR A 1 182 ? 2.205 -5.972 -23.432 1.00 97.56 182 TYR A O 1
ATOM 1432 N N . ALA A 1 183 ? 3.385 -7.741 -22.728 1.00 96.69 183 ALA A N 1
ATOM 1433 C CA . ALA A 1 183 ? 2.598 -8.728 -23.460 1.00 96.69 183 ALA A CA 1
ATOM 1434 C C . ALA A 1 183 ? 1.212 -8.975 -22.832 1.00 96.69 183 ALA A C 1
ATOM 1436 O O . ALA A 1 183 ? 0.313 -9.469 -23.514 1.00 96.69 183 ALA A O 1
ATOM 1437 N N . CYS A 1 184 ? 1.004 -8.621 -21.559 1.00 97.56 184 CYS A N 1
ATOM 1438 C CA . CYS A 1 184 ? -0.300 -8.718 -20.912 1.00 97.56 184 CYS A CA 1
ATOM 1439 C C . CYS A 1 184 ? -1.230 -7.607 -21.425 1.00 97.56 184 CYS A C 1
ATOM 1441 O O . CYS A 1 184 ? -1.037 -6.434 -21.113 1.00 97.56 184 CYS A O 1
ATOM 1443 N N . ALA A 1 185 ? -2.292 -7.969 -22.152 1.00 96.69 185 ALA A N 1
ATOM 1444 C CA . ALA A 1 185 ? -3.271 -7.002 -22.663 1.00 96.69 185 ALA A CA 1
ATOM 1445 C C . ALA A 1 185 ? -3.875 -6.126 -21.547 1.00 96.69 185 ALA A C 1
ATOM 1447 O O . ALA A 1 185 ? -3.991 -4.913 -21.707 1.00 96.69 185 ALA A O 1
ATOM 1448 N N . ALA A 1 186 ? -4.174 -6.715 -20.384 1.00 96.75 186 ALA A N 1
ATOM 1449 C CA . ALA A 1 186 ? -4.702 -5.990 -19.230 1.00 96.75 186 ALA A CA 1
ATOM 1450 C C . ALA A 1 186 ? -3.748 -4.891 -18.713 1.00 96.75 186 ALA A C 1
ATOM 1452 O O . ALA A 1 186 ? -4.218 -3.848 -18.258 1.00 96.75 186 ALA A O 1
ATOM 1453 N N . ALA A 1 187 ? -2.424 -5.050 -18.863 1.00 97.69 187 ALA A N 1
ATOM 1454 C CA . ALA A 1 187 ? -1.444 -4.046 -18.434 1.00 97.69 187 ALA A CA 1
ATOM 1455 C C . ALA A 1 187 ? -1.607 -2.708 -19.173 1.00 97.69 187 ALA A C 1
ATOM 1457 O O . ALA A 1 187 ? -1.391 -1.647 -18.587 1.00 97.69 187 ALA A O 1
ATOM 1458 N N . HIS A 1 188 ? -2.035 -2.742 -20.440 1.00 96.69 188 HIS A N 1
ATOM 1459 C CA . HIS A 1 188 ? -2.269 -1.542 -21.256 1.00 96.69 188 HIS A CA 1
ATOM 1460 C C . HIS A 1 188 ? -3.492 -0.742 -20.822 1.00 96.69 188 HIS A C 1
ATOM 1462 O O . HIS A 1 188 ? -3.572 0.451 -21.112 1.00 96.69 188 HIS A O 1
ATOM 1468 N N . HIS A 1 189 ? -4.421 -1.379 -20.114 1.00 96.00 189 HIS A N 1
ATOM 1469 C CA . HIS A 1 189 ? -5.659 -0.754 -19.663 1.00 96.00 189 HIS A CA 1
ATOM 1470 C C . HIS A 1 189 ? -5.612 -0.321 -18.194 1.00 96.00 189 HIS A C 1
ATOM 1472 O O . HIS A 1 189 ? -6.283 0.646 -17.844 1.00 96.00 189 HIS A O 1
ATOM 1478 N N . SER A 1 190 ? -4.789 -0.965 -17.360 1.00 96.12 190 SER A N 1
ATOM 1479 C CA . SER A 1 190 ? -4.742 -0.694 -15.917 1.00 96.12 190 SER A CA 1
ATOM 1480 C C . SER A 1 190 ? -3.365 -0.233 -15.421 1.00 96.12 190 SER A C 1
ATOM 1482 O O . SER A 1 190 ? -3.246 0.858 -14.863 1.00 96.12 190 SER A O 1
ATOM 1484 N N . VAL A 1 191 ? -2.306 -1.010 -15.674 1.00 97.62 191 VAL A N 1
ATOM 1485 C CA . VAL A 1 191 ? -0.953 -0.778 -15.129 1.00 97.62 191 VAL A CA 1
ATOM 1486 C C . VAL A 1 191 ? -0.264 0.428 -15.761 1.00 97.62 191 VAL A C 1
ATOM 1488 O O . VAL A 1 191 ? 0.078 1.380 -15.061 1.00 97.62 191 VAL A O 1
ATOM 1491 N N . PHE A 1 192 ? -0.076 0.433 -17.083 1.00 96.81 192 PHE A N 1
ATOM 1492 C CA . PHE A 1 192 ? 0.622 1.530 -17.762 1.00 96.81 192 PHE A CA 1
ATOM 1493 C C . PHE A 1 192 ? -0.116 2.873 -17.650 1.00 96.81 192 PHE A C 1
ATOM 1495 O O . PHE A 1 192 ? 0.553 3.889 -17.438 1.00 96.81 192 PHE A O 1
ATOM 1502 N N . PRO A 1 193 ? -1.462 2.931 -17.722 1.00 96.31 193 PRO A N 1
ATOM 1503 C CA . PRO A 1 193 ? -2.194 4.162 -17.440 1.00 96.31 193 PRO A CA 1
ATOM 1504 C C . PRO A 1 193 ? -1.966 4.694 -16.021 1.00 96.31 193 PRO A C 1
ATOM 1506 O O . PRO A 1 193 ? -1.704 5.890 -15.870 1.00 96.31 193 PRO A O 1
ATOM 1509 N N . TRP A 1 194 ? -1.997 3.829 -14.998 1.00 96.62 194 TRP A N 1
ATOM 1510 C CA . TRP A 1 194 ? -1.680 4.228 -13.624 1.00 96.62 194 TRP A CA 1
ATOM 1511 C C . TRP A 1 194 ? -0.247 4.752 -13.513 1.00 96.62 194 TRP A C 1
ATOM 1513 O O . TRP A 1 194 ? -0.034 5.857 -13.023 1.00 96.62 194 TRP A O 1
ATOM 1523 N N . TRP A 1 195 ? 0.732 4.012 -14.030 1.00 96.19 195 TRP A N 1
ATOM 1524 C CA . TRP A 1 195 ? 2.138 4.413 -14.009 1.00 96.19 195 TRP A CA 1
ATOM 1525 C C . TRP A 1 195 ? 2.401 5.752 -14.702 1.00 96.19 195 TRP A C 1
ATOM 1527 O O . TRP A 1 195 ? 3.220 6.540 -14.231 1.00 96.19 195 TRP A O 1
ATOM 1537 N N . LYS A 1 196 ? 1.695 6.035 -15.799 1.00 94.50 196 LYS A N 1
ATOM 1538 C CA . LYS A 1 196 ? 1.797 7.307 -16.522 1.00 94.50 196 LYS A CA 1
ATOM 1539 C C . LYS A 1 196 ? 1.150 8.473 -15.771 1.00 94.50 196 LYS A C 1
ATOM 1541 O O . LYS A 1 196 ? 1.662 9.587 -15.835 1.00 94.50 196 LYS A O 1
ATOM 1546 N N . MET A 1 197 ? 0.019 8.237 -15.108 1.00 92.94 197 MET A N 1
ATOM 1547 C CA . MET A 1 197 ? -0.711 9.260 -14.349 1.00 92.94 197 MET A CA 1
ATOM 1548 C C . MET A 1 197 ? -0.083 9.543 -12.981 1.00 92.94 197 MET A C 1
ATOM 1550 O O . MET A 1 197 ? -0.194 10.657 -12.476 1.00 92.94 197 MET A O 1
ATOM 1554 N N . CYS A 1 198 ? 0.522 8.509 -12.399 1.00 87.69 198 CYS A N 1
ATOM 1555 C CA . CYS A 1 198 ? 1.084 8.411 -11.065 1.00 87.69 198 CYS A CA 1
ATOM 1556 C C . CYS A 1 198 ? 1.448 9.769 -10.425 1.00 87.69 198 CYS A C 1
ATOM 1558 O O . CYS A 1 198 ? 2.398 10.421 -10.880 1.00 87.69 198 CYS A O 1
ATOM 1560 N N . PRO A 1 199 ? 0.768 10.167 -9.332 1.00 91.88 199 PRO A N 1
ATOM 1561 C CA . PRO A 1 199 ? 1.009 11.453 -8.693 1.00 91.88 199 PRO A CA 1
ATOM 1562 C C . PRO A 1 199 ? 2.424 11.528 -8.080 1.00 91.88 199 PRO A C 1
ATOM 1564 O O . PRO A 1 199 ? 3.002 10.491 -7.723 1.00 91.88 199 PRO A O 1
ATOM 1567 N N . PRO A 1 200 ? 3.009 12.733 -7.932 1.00 93.12 200 PRO A N 1
ATOM 1568 C CA . PRO A 1 200 ? 4.330 12.914 -7.324 1.00 93.12 200 PRO A CA 1
ATOM 1569 C C . PRO A 1 200 ? 4.459 12.284 -5.930 1.00 93.12 200 PRO A C 1
ATOM 1571 O O . PRO A 1 200 ? 5.520 11.769 -5.577 1.00 93.12 200 PRO A O 1
ATOM 1574 N N . GLU A 1 201 ? 3.380 12.284 -5.151 1.00 95.00 201 GLU A N 1
ATOM 1575 C CA . GLU A 1 201 ? 3.299 11.701 -3.812 1.00 95.00 201 GLU A CA 1
ATOM 1576 C C . GLU A 1 201 ? 3.544 10.188 -3.846 1.00 95.00 201 GLU A C 1
ATOM 1578 O O . GLU A 1 201 ? 4.303 9.669 -3.027 1.00 95.00 201 GLU A O 1
ATOM 1583 N N . TYR A 1 202 ? 2.999 9.484 -4.847 1.00 94.62 202 TYR A N 1
ATOM 1584 C CA . TYR A 1 202 ? 3.317 8.073 -5.059 1.00 94.62 202 TYR A CA 1
ATOM 1585 C C . TYR A 1 202 ? 4.783 7.887 -5.432 1.00 94.62 202 TYR A C 1
ATOM 1587 O O . TYR A 1 202 ? 5.425 6.980 -4.918 1.00 94.62 202 TYR A O 1
ATOM 1595 N N . GLN A 1 203 ? 5.345 8.728 -6.304 1.00 93.56 203 GLN A N 1
ATOM 1596 C CA . GLN A 1 203 ? 6.752 8.594 -6.699 1.00 93.56 203 GLN A CA 1
ATOM 1597 C C . GLN A 1 203 ? 7.686 8.760 -5.492 1.00 93.56 203 GLN A C 1
ATOM 1599 O O . GLN A 1 203 ? 8.642 8.001 -5.328 1.00 93.56 203 GLN A O 1
ATOM 1604 N N . GLN A 1 204 ? 7.387 9.712 -4.605 1.00 92.88 204 GLN A N 1
ATOM 1605 C CA . GLN A 1 204 ? 8.124 9.901 -3.353 1.00 92.88 204 GLN A CA 1
ATOM 1606 C C . GLN A 1 204 ? 7.970 8.702 -2.414 1.00 92.88 204 GLN A C 1
ATOM 1608 O O . GLN A 1 204 ? 8.958 8.236 -1.840 1.00 92.88 204 GLN A O 1
ATOM 1613 N N . PHE A 1 205 ? 6.748 8.192 -2.272 1.00 95.19 205 PHE A N 1
ATOM 1614 C CA . PHE A 1 205 ? 6.454 7.033 -1.441 1.00 95.19 205 PHE A CA 1
ATOM 1615 C C . PHE A 1 205 ? 7.128 5.757 -1.972 1.00 95.19 205 PHE A C 1
ATOM 1617 O O . PHE A 1 205 ? 7.867 5.102 -1.236 1.00 95.19 205 PHE A O 1
ATOM 1624 N N . PHE A 1 206 ? 7.002 5.471 -3.269 1.00 94.69 206 PHE A N 1
ATOM 1625 C CA . PHE A 1 206 ? 7.680 4.369 -3.945 1.00 94.69 206 PHE A CA 1
ATOM 1626 C C . PHE A 1 206 ? 9.199 4.472 -3.810 1.00 94.69 206 PHE A C 1
ATOM 1628 O O . PHE A 1 206 ? 9.847 3.478 -3.508 1.00 94.69 206 PHE A O 1
ATOM 1635 N N . ALA A 1 207 ? 9.789 5.662 -3.962 1.00 92.25 207 ALA A N 1
ATOM 1636 C CA . ALA A 1 207 ? 11.231 5.835 -3.800 1.00 92.25 207 ALA A CA 1
ATOM 1637 C C . ALA A 1 207 ? 11.725 5.497 -2.381 1.00 92.25 207 ALA A C 1
ATOM 1639 O O . ALA A 1 207 ? 12.875 5.079 -2.226 1.00 92.25 207 ALA A O 1
ATOM 1640 N N . ARG A 1 208 ? 10.882 5.653 -1.348 1.00 92.19 208 ARG A N 1
ATOM 1641 C CA . ARG A 1 208 ? 11.192 5.180 0.012 1.00 92.19 208 ARG A CA 1
ATOM 1642 C C . ARG A 1 208 ? 11.054 3.668 0.125 1.00 92.19 208 ARG A C 1
ATOM 1644 O O . ARG A 1 208 ? 11.998 3.026 0.576 1.00 92.19 208 ARG A O 1
ATOM 1651 N N . LEU A 1 209 ? 9.933 3.110 -0.339 1.00 93.12 209 LEU A N 1
ATOM 1652 C CA . LEU A 1 209 ? 9.706 1.660 -0.372 1.00 93.12 209 LEU A CA 1
ATOM 1653 C C . LEU A 1 209 ? 10.823 0.930 -1.124 1.00 93.12 209 LEU A C 1
ATOM 1655 O O . LEU A 1 209 ? 11.275 -0.130 -0.714 1.00 93.12 209 LEU A O 1
ATOM 1659 N N . ALA A 1 210 ? 11.327 1.521 -2.202 1.00 91.19 210 ALA A N 1
ATOM 1660 C CA . ALA A 1 210 ? 12.337 0.904 -3.039 1.00 91.19 210 ALA A CA 1
ATOM 1661 C C . ALA A 1 210 ? 13.722 0.798 -2.380 1.00 91.19 210 ALA A C 1
ATOM 1663 O O . ALA A 1 210 ? 14.540 -0.015 -2.803 1.00 91.19 210 ALA A O 1
ATOM 1664 N N . ARG A 1 211 ? 13.984 1.580 -1.324 1.00 89.62 211 ARG A N 1
ATOM 1665 C CA . ARG A 1 211 ? 15.187 1.433 -0.484 1.00 89.62 211 ARG A CA 1
ATOM 1666 C C . ARG A 1 211 ? 15.067 0.276 0.509 1.00 89.62 211 ARG A C 1
ATOM 1668 O O . ARG A 1 211 ? 16.082 -0.191 1.015 1.00 89.62 211 ARG A O 1
ATOM 1675 N N . HIS A 1 212 ? 13.845 -0.191 0.759 1.00 90.62 212 HIS A N 1
ATOM 1676 C CA . HIS A 1 212 ? 13.527 -1.263 1.692 1.00 90.62 212 HIS A CA 1
ATOM 1677 C C . HIS A 1 212 ? 12.553 -2.250 1.027 1.00 90.62 212 HIS A C 1
ATOM 1679 O O . HIS A 1 212 ? 11.355 -2.212 1.296 1.00 90.62 212 HIS A O 1
ATOM 1685 N N . PRO A 1 213 ? 13.026 -3.159 0.150 1.00 91.94 213 PRO A N 1
ATOM 1686 C CA . PRO A 1 213 ? 12.136 -4.014 -0.640 1.00 91.94 213 PRO A CA 1
ATOM 1687 C C . PRO A 1 213 ? 11.124 -4.833 0.181 1.00 91.94 213 PRO A C 1
ATOM 1689 O O . PRO A 1 213 ? 10.023 -5.091 -0.294 1.00 91.94 213 PRO A O 1
ATOM 1692 N N . ALA A 1 214 ? 11.448 -5.215 1.421 1.00 93.19 214 ALA A N 1
ATOM 1693 C CA . ALA A 1 214 ? 10.500 -5.880 2.322 1.00 93.19 214 ALA A CA 1
ATOM 1694 C C . ALA A 1 214 ? 9.271 -5.004 2.654 1.00 93.19 214 ALA A C 1
ATOM 1696 O O . ALA A 1 214 ? 8.142 -5.504 2.706 1.00 93.19 214 ALA A O 1
ATOM 1697 N N . ASP A 1 215 ? 9.475 -3.695 2.801 1.00 94.56 215 ASP A N 1
ATOM 1698 C CA . ASP A 1 215 ? 8.422 -2.711 3.057 1.00 94.56 215 ASP A CA 1
ATOM 1699 C C . ASP A 1 215 ? 7.520 -2.576 1.829 1.00 94.56 215 ASP A C 1
ATOM 1701 O O . ASP A 1 215 ? 6.295 -2.565 1.956 1.00 94.56 215 ASP A O 1
ATOM 1705 N N . PHE A 1 216 ? 8.115 -2.558 0.626 1.00 95.50 216 PHE A N 1
ATOM 1706 C CA . PHE A 1 216 ? 7.367 -2.563 -0.633 1.00 95.50 216 PHE A CA 1
ATOM 1707 C C . PHE A 1 216 ? 6.414 -3.758 -0.716 1.00 95.50 216 PHE A C 1
ATOM 1709 O O . PHE A 1 216 ? 5.235 -3.581 -1.018 1.00 95.50 216 PHE A O 1
ATOM 1716 N N . TRP A 1 217 ? 6.897 -4.970 -0.431 1.00 96.75 217 TRP A N 1
ATOM 1717 C CA . TRP A 1 217 ? 6.064 -6.175 -0.504 1.00 96.75 217 TRP A CA 1
ATOM 1718 C C . TRP A 1 217 ? 4.981 -6.209 0.574 1.00 96.75 217 TRP A C 1
ATOM 1720 O O . TRP A 1 217 ? 3.883 -6.711 0.327 1.00 96.75 217 TRP A O 1
ATOM 1730 N N . THR A 1 218 ? 5.253 -5.636 1.747 1.00 97.12 218 THR A N 1
ATOM 1731 C CA . THR A 1 218 ? 4.249 -5.476 2.806 1.00 97.12 218 THR A CA 1
ATOM 1732 C C . THR A 1 218 ? 3.134 -4.534 2.370 1.00 97.12 218 THR A C 1
ATOM 1734 O O . THR A 1 218 ? 1.965 -4.920 2.412 1.00 97.12 218 THR A O 1
ATOM 1737 N N . TRP A 1 219 ? 3.488 -3.355 1.858 1.00 97.19 219 TRP A N 1
ATOM 1738 C CA . TRP A 1 219 ? 2.531 -2.399 1.305 1.00 97.19 219 TRP A CA 1
ATOM 1739 C C . TRP A 1 219 ? 1.747 -2.970 0.112 1.00 97.19 219 TRP A C 1
ATOM 1741 O O . TRP A 1 219 ? 0.527 -2.838 0.042 1.00 97.19 219 TRP A O 1
ATOM 1751 N N . ARG A 1 220 ? 2.419 -3.651 -0.821 1.00 97.50 220 ARG A N 1
ATOM 1752 C CA . ARG A 1 220 ? 1.777 -4.217 -2.016 1.00 97.50 220 ARG A CA 1
ATOM 1753 C C . ARG A 1 220 ? 0.748 -5.283 -1.655 1.00 97.50 220 ARG A C 1
ATOM 1755 O O . ARG A 1 220 ? -0.360 -5.262 -2.181 1.00 97.50 220 ARG A O 1
ATOM 1762 N N . ARG A 1 221 ? 1.084 -6.187 -0.731 1.00 98.06 221 ARG A N 1
ATOM 1763 C CA . ARG A 1 221 ? 0.146 -7.189 -0.202 1.00 98.06 221 ARG A CA 1
ATOM 1764 C C . ARG A 1 221 ? -1.070 -6.531 0.449 1.00 98.06 221 ARG A C 1
ATOM 1766 O O . ARG A 1 221 ? -2.186 -6.967 0.201 1.00 98.06 221 ARG A O 1
ATOM 1773 N N . HIS A 1 222 ? -0.855 -5.477 1.233 1.00 98.00 222 HIS A N 1
ATOM 1774 C CA . HIS A 1 222 ? -1.927 -4.693 1.847 1.00 98.00 222 HIS A CA 1
ATOM 1775 C C . HIS A 1 222 ? -2.855 -4.050 0.814 1.00 98.00 222 HIS A C 1
ATOM 1777 O O . HIS A 1 222 ? -4.068 -4.244 0.884 1.00 98.00 222 HIS A O 1
ATOM 1783 N N . ALA A 1 223 ? -2.300 -3.375 -0.193 1.00 97.56 223 ALA A N 1
ATOM 1784 C CA . ALA A 1 223 ? -3.082 -2.764 -1.264 1.00 97.56 223 ALA A CA 1
ATOM 1785 C C . ALA A 1 223 ? -3.926 -3.793 -2.037 1.00 97.56 223 ALA A C 1
ATOM 1787 O O . ALA A 1 223 ? -5.098 -3.541 -2.313 1.00 97.56 223 ALA A O 1
ATOM 1788 N N . LEU A 1 224 ? -3.349 -4.956 -2.359 1.00 98.12 224 LEU A N 1
ATOM 1789 C CA . LEU A 1 224 ? -4.043 -6.013 -3.101 1.00 98.12 224 LEU A CA 1
ATOM 1790 C C . LEU A 1 224 ? -5.112 -6.728 -2.266 1.00 98.12 224 LEU A C 1
ATOM 1792 O O . LEU A 1 224 ? -6.176 -7.025 -2.802 1.00 98.12 224 LEU A O 1
ATOM 1796 N N . ALA A 1 225 ? -4.865 -6.967 -0.973 1.00 98.12 225 ALA A N 1
ATOM 1797 C CA . ALA A 1 225 ? -5.854 -7.575 -0.081 1.00 98.12 225 ALA A CA 1
ATOM 1798 C C . ALA A 1 225 ? -7.112 -6.700 0.024 1.00 98.12 225 ALA A C 1
ATOM 1800 O O . ALA A 1 225 ? -8.226 -7.179 -0.149 1.00 98.12 225 ALA A O 1
ATOM 1801 N N . TRP A 1 226 ? -6.942 -5.386 0.200 1.00 98.00 226 TRP A N 1
ATOM 1802 C CA . TRP A 1 226 ? -8.076 -4.462 0.211 1.00 98.00 226 TRP A CA 1
ATOM 1803 C C . TRP A 1 226 ? -8.756 -4.329 -1.158 1.00 98.00 226 TRP A C 1
ATOM 1805 O O . TRP A 1 226 ? -9.971 -4.173 -1.221 1.00 98.00 226 TRP A O 1
ATOM 1815 N N . ALA A 1 227 ? -8.015 -4.415 -2.263 1.00 97.75 227 ALA A N 1
ATOM 1816 C CA . ALA A 1 227 ? -8.599 -4.342 -3.602 1.00 97.75 227 ALA A CA 1
ATOM 1817 C C . ALA A 1 227 ? -9.500 -5.541 -3.959 1.00 97.75 227 ALA A C 1
ATOM 1819 O O . ALA A 1 227 ? -10.329 -5.419 -4.863 1.00 97.75 227 ALA A O 1
ATOM 1820 N N . ALA A 1 228 ? -9.380 -6.667 -3.246 1.00 96.62 228 ALA A N 1
ATOM 1821 C CA . ALA A 1 228 ? -10.308 -7.790 -3.372 1.00 96.62 228 ALA A CA 1
ATOM 1822 C C . ALA A 1 228 ? -11.727 -7.440 -2.881 1.00 96.62 228 ALA A C 1
ATOM 1824 O O . ALA A 1 228 ? -12.698 -7.995 -3.390 1.00 96.62 228 ALA A O 1
ATOM 1825 N N . GLU A 1 229 ? -11.852 -6.460 -1.978 1.00 97.12 229 GLU A N 1
ATOM 1826 C CA . GLU A 1 229 ? -13.112 -6.011 -1.378 1.00 97.12 229 GLU A CA 1
ATOM 1827 C C . GLU A 1 229 ? -13.326 -4.495 -1.595 1.00 97.12 229 GLU A C 1
ATOM 1829 O O . GLU A 1 229 ? -13.186 -3.704 -0.654 1.00 97.12 229 GLU A O 1
ATOM 1834 N N . PRO A 1 230 ? -13.682 -4.035 -2.817 1.00 96.25 230 PRO A N 1
ATOM 1835 C CA . PRO A 1 230 ? -13.674 -2.609 -3.174 1.00 96.25 230 PRO A CA 1
ATOM 1836 C C . PRO A 1 230 ? -14.500 -1.720 -2.240 1.00 96.25 230 PRO A C 1
ATOM 1838 O O . PRO A 1 230 ? -14.050 -0.661 -1.807 1.00 96.25 230 PRO A O 1
ATOM 1841 N N . ARG A 1 231 ? -15.696 -2.176 -1.852 1.00 95.94 231 ARG A N 1
ATOM 1842 C CA . ARG A 1 231 ? -16.558 -1.410 -0.943 1.00 95.94 231 ARG A CA 1
ATOM 1843 C C . ARG A 1 231 ? -15.984 -1.334 0.472 1.00 95.94 231 ARG A C 1
ATOM 1845 O O . ARG A 1 231 ? -16.098 -0.295 1.120 1.00 95.94 231 ARG A O 1
ATOM 1852 N N . ALA A 1 232 ? -15.368 -2.411 0.955 1.00 97.31 232 ALA A N 1
ATOM 1853 C CA . ALA A 1 232 ? -14.709 -2.417 2.255 1.00 97.31 232 ALA A CA 1
ATOM 1854 C C . ALA A 1 232 ? -13.460 -1.526 2.240 1.00 97.31 232 ALA A C 1
ATOM 1856 O O . ALA A 1 232 ? -13.249 -0.758 3.176 1.00 97.31 232 ALA A O 1
ATOM 1857 N N . ARG A 1 233 ? -12.681 -1.553 1.151 1.00 97.25 233 ARG A N 1
ATOM 1858 C CA . ARG A 1 233 ? -11.534 -0.662 0.922 1.00 97.25 233 ARG A CA 1
ATOM 1859 C C . ARG A 1 233 ? -11.925 0.803 1.008 1.00 97.25 233 ARG A C 1
ATOM 1861 O O . ARG A 1 233 ? -11.220 1.568 1.662 1.00 97.25 233 ARG A O 1
ATOM 1868 N N . ASP A 1 234 ? -13.013 1.207 0.362 1.00 95.88 234 ASP A N 1
ATOM 1869 C CA . ASP A 1 234 ? -13.414 2.615 0.333 1.00 95.88 234 ASP A CA 1
ATOM 1870 C C . ASP A 1 234 ? -13.798 3.110 1.736 1.00 95.88 234 ASP A C 1
ATOM 1872 O O . A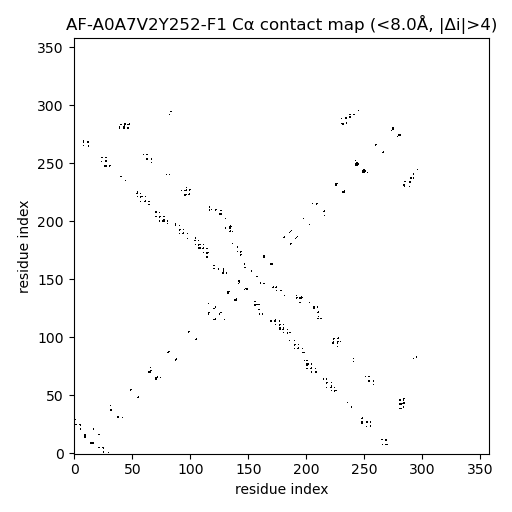SP A 1 234 ? -13.358 4.182 2.165 1.00 95.88 234 ASP A O 1
ATOM 1876 N N . TRP A 1 235 ? -14.520 2.286 2.502 1.00 96.94 235 TRP A N 1
ATOM 1877 C CA . TRP A 1 235 ? -14.810 2.554 3.912 1.00 96.94 235 TRP A CA 1
ATOM 1878 C C . TRP A 1 235 ? -13.563 2.511 4.804 1.00 96.94 235 TRP A C 1
ATOM 1880 O O . TRP A 1 235 ? -13.428 3.356 5.688 1.00 96.94 235 TRP A O 1
ATOM 1890 N N . ALA A 1 236 ? -12.626 1.589 4.569 1.00 96.25 236 ALA A N 1
ATOM 1891 C CA . ALA A 1 236 ? -11.356 1.532 5.293 1.00 96.25 236 ALA A CA 1
ATOM 1892 C C . ALA A 1 236 ? -10.503 2.779 5.035 1.00 96.25 236 ALA A C 1
ATOM 1894 O O . ALA A 1 236 ? -9.946 3.351 5.969 1.00 96.25 236 ALA A O 1
ATOM 1895 N N . ARG A 1 237 ? -10.433 3.242 3.783 1.00 95.38 237 ARG A N 1
ATOM 1896 C CA . ARG A 1 237 ? -9.729 4.470 3.394 1.00 95.38 237 ARG A CA 1
ATOM 1897 C C . ARG A 1 237 ? -10.349 5.697 4.060 1.00 95.38 237 ARG A C 1
ATOM 1899 O O . ARG A 1 237 ? -9.617 6.514 4.615 1.00 95.38 237 ARG A O 1
ATOM 1906 N N . TYR A 1 238 ? -11.680 5.802 4.050 1.00 94.44 238 TYR A N 1
ATOM 1907 C CA . TYR A 1 238 ? -12.407 6.840 4.784 1.00 94.44 238 TYR A CA 1
ATOM 1908 C C . TYR A 1 238 ? -12.074 6.800 6.280 1.00 94.44 238 TYR A C 1
ATOM 1910 O O . TYR A 1 238 ? -11.673 7.811 6.854 1.00 94.44 238 TYR A O 1
ATOM 1918 N N . TRP A 1 239 ? -12.167 5.619 6.896 1.00 95.12 239 TRP A N 1
ATOM 1919 C CA . TRP A 1 239 ? -11.905 5.431 8.319 1.00 95.12 239 TRP A CA 1
ATOM 1920 C C . TRP A 1 239 ? -10.471 5.804 8.708 1.00 95.12 239 TRP A C 1
ATOM 1922 O O . TRP A 1 239 ? -10.268 6.572 9.649 1.00 95.12 239 TRP A O 1
ATOM 1932 N N . ARG A 1 240 ? -9.471 5.338 7.950 1.00 93.50 240 ARG A N 1
ATOM 1933 C CA . ARG A 1 240 ? -8.067 5.730 8.151 1.00 93.50 240 ARG A CA 1
ATOM 1934 C C . ARG A 1 240 ? -7.867 7.232 7.971 1.00 93.50 240 ARG A C 1
ATOM 1936 O O . ARG A 1 240 ? -7.120 7.828 8.739 1.00 93.50 240 ARG A O 1
ATOM 1943 N N . GLY A 1 241 ? -8.564 7.857 7.021 1.00 92.94 241 GLY A N 1
ATOM 1944 C CA . GLY A 1 241 ? -8.562 9.310 6.848 1.00 92.94 241 GLY A CA 1
ATOM 1945 C C . GLY A 1 241 ? -9.109 10.057 8.071 1.00 92.94 241 GLY A C 1
ATOM 1946 O O . GLY A 1 241 ? -8.472 11.003 8.536 1.00 92.94 241 GLY A O 1
ATOM 1947 N N . CYS A 1 242 ? -10.234 9.607 8.639 1.00 92.81 242 CYS A N 1
ATOM 1948 C CA . CYS A 1 242 ? -10.779 10.133 9.898 1.00 92.81 242 CYS A CA 1
ATOM 1949 C C . CYS A 1 242 ? -9.773 10.011 11.049 1.00 92.81 242 CYS A C 1
ATOM 1951 O O . CYS A 1 242 ? -9.452 11.004 11.700 1.00 92.81 242 CYS A O 1
ATOM 1953 N N . VAL A 1 243 ? -9.252 8.800 11.264 1.00 92.69 243 VAL A N 1
ATOM 1954 C CA . VAL A 1 243 ? -8.277 8.488 12.318 1.00 92.69 243 VAL A CA 1
ATOM 1955 C C . VAL A 1 243 ? -7.023 9.346 12.189 1.00 92.69 243 VAL A C 1
ATOM 1957 O O . VAL A 1 243 ? -6.569 9.918 13.173 1.00 92.69 243 VAL A O 1
ATOM 1960 N N . ARG A 1 244 ? -6.466 9.461 10.980 1.00 90.19 244 ARG A N 1
ATOM 1961 C CA . ARG A 1 244 ? -5.226 10.200 10.731 1.00 90.19 244 ARG A CA 1
ATOM 1962 C C . ARG A 1 244 ? -5.362 11.690 11.026 1.00 90.19 244 ARG A C 1
ATOM 1964 O O . ARG A 1 244 ? -4.426 12.294 11.544 1.00 90.19 244 ARG A O 1
ATOM 1971 N N . ARG A 1 245 ? -6.494 12.284 10.648 1.00 89.69 245 ARG A N 1
ATOM 1972 C CA . ARG A 1 245 ? -6.742 13.726 10.789 1.00 89.69 245 ARG A CA 1
ATOM 1973 C C . ARG A 1 245 ? -7.151 14.125 12.204 1.00 89.69 245 ARG A C 1
ATOM 1975 O O . ARG A 1 245 ? -7.052 15.299 12.553 1.00 89.69 245 ARG A O 1
ATOM 1982 N N . ASP A 1 246 ? -7.582 13.167 13.016 1.00 90.75 246 ASP A N 1
ATOM 1983 C CA . ASP A 1 246 ? -7.783 13.359 14.445 1.00 90.75 246 ASP A CA 1
ATOM 1984 C C . ASP A 1 246 ? -6.424 13.348 15.164 1.00 90.75 246 ASP A C 1
ATOM 1986 O O . ASP A 1 246 ? -5.704 12.349 15.175 1.00 90.75 246 ASP A O 1
ATOM 1990 N N . SER A 1 247 ? -6.068 14.478 15.780 1.00 87.38 247 SER A N 1
ATOM 1991 C CA . SER A 1 247 ? -4.775 14.674 16.448 1.00 87.38 247 SER A CA 1
ATOM 1992 C C . SER A 1 247 ? -4.552 13.768 17.660 1.00 87.38 247 SER A C 1
ATOM 1994 O O . SER A 1 247 ? -3.407 13.572 18.074 1.00 87.38 247 SER A O 1
ATOM 1996 N N . THR A 1 248 ? -5.618 13.209 18.235 1.00 87.88 248 THR A N 1
ATOM 1997 C CA . THR A 1 248 ? -5.533 12.264 19.350 1.00 87.88 248 THR A CA 1
ATOM 1998 C C . THR A 1 248 ? -5.422 10.829 18.847 1.00 87.88 248 THR A C 1
ATOM 2000 O O . THR A 1 248 ? -4.674 10.047 19.440 1.00 87.88 248 THR A O 1
ATOM 2003 N N . LEU A 1 249 ? -6.145 10.473 17.779 1.00 89.88 249 LEU A N 1
ATOM 2004 C CA . LEU A 1 249 ? -6.138 9.117 17.229 1.00 89.88 249 LEU A CA 1
ATOM 2005 C C . LEU A 1 249 ? -4.904 8.838 16.382 1.00 89.88 249 LEU A C 1
ATOM 2007 O O . LEU A 1 249 ? -4.244 7.849 16.672 1.00 89.88 249 LEU A O 1
ATOM 2011 N N . SER A 1 250 ? -4.596 9.686 15.400 1.00 85.94 250 SER A N 1
ATOM 2012 C CA . SER A 1 250 ? -3.463 9.631 14.463 1.00 85.94 250 SER A CA 1
ATOM 2013 C C . SER A 1 250 ? -2.520 8.422 14.649 1.00 85.94 250 SER A C 1
ATOM 2015 O O . SER A 1 250 ? -2.852 7.290 14.290 1.00 85.94 250 SER A O 1
ATOM 2017 N N . ASP A 1 251 ? -1.364 8.638 15.275 1.00 81.31 251 ASP A N 1
ATOM 2018 C CA . ASP A 1 251 ? -0.340 7.620 15.517 1.00 81.31 251 ASP A CA 1
ATOM 2019 C C . ASP A 1 251 ? -0.761 6.529 16.512 1.00 81.31 251 ASP A C 1
ATOM 2021 O O . ASP A 1 251 ? -0.237 5.411 16.494 1.00 81.31 251 ASP A O 1
ATOM 2025 N N . ARG A 1 252 ? -1.681 6.863 17.416 1.00 90.75 252 ARG A N 1
ATOM 2026 C CA . ARG A 1 252 ? -2.090 6.016 18.539 1.00 90.75 252 ARG A CA 1
ATOM 2027 C C . ARG A 1 252 ? -3.032 4.905 18.105 1.00 90.75 252 ARG A C 1
ATOM 2029 O O . ARG A 1 252 ? -3.008 3.829 18.691 1.00 90.75 252 ARG A O 1
ATOM 2036 N N . TYR A 1 253 ? -3.837 5.127 17.075 1.00 93.50 253 TYR A N 1
ATOM 2037 C CA . TYR A 1 253 ? -4.834 4.160 16.642 1.00 93.50 253 TYR A CA 1
ATOM 2038 C C . TYR A 1 253 ? -4.193 2.895 16.068 1.00 93.50 253 TYR A C 1
ATOM 2040 O O . TYR A 1 253 ? -4.578 1.795 16.452 1.00 93.50 253 TYR A O 1
ATOM 2048 N N . ALA A 1 254 ? -3.172 3.027 15.215 1.00 91.56 254 ALA A N 1
ATOM 2049 C CA . ALA A 1 254 ? -2.453 1.869 14.680 1.00 91.56 254 ALA A CA 1
ATOM 2050 C C . ALA A 1 254 ? -1.786 1.051 15.802 1.00 91.56 254 ALA A C 1
ATOM 2052 O O . ALA A 1 254 ? -1.918 -0.171 15.837 1.00 91.56 254 ALA A O 1
ATOM 2053 N N . ALA A 1 255 ? -1.147 1.722 16.768 1.00 92.25 255 ALA A N 1
ATOM 2054 C CA . ALA A 1 255 ? -0.566 1.070 17.943 1.00 92.25 255 ALA A CA 1
ATOM 2055 C C . ALA A 1 255 ? -1.628 0.375 18.813 1.00 92.25 255 ALA A C 1
ATOM 2057 O O . ALA A 1 255 ? -1.403 -0.724 19.309 1.00 92.25 255 ALA A O 1
ATOM 2058 N N . TYR A 1 256 ? -2.801 0.990 18.969 1.00 93.69 256 TYR A N 1
ATOM 2059 C CA . TYR A 1 256 ? -3.922 0.409 19.701 1.00 93.69 256 TYR A CA 1
ATOM 2060 C C . TYR A 1 256 ? -4.491 -0.839 19.014 1.00 93.69 256 TYR A C 1
ATOM 2062 O O . TYR A 1 256 ? -4.744 -1.841 19.680 1.00 93.69 256 TYR A O 1
ATOM 2070 N N . VAL A 1 257 ? -4.648 -0.821 17.688 1.00 93.31 257 VAL A N 1
ATOM 2071 C CA . VAL A 1 257 ? -5.106 -1.996 16.930 1.00 93.31 257 VAL A CA 1
ATOM 2072 C C . VAL A 1 257 ? -4.107 -3.151 17.053 1.00 93.31 257 VAL A C 1
ATOM 2074 O O . VAL A 1 257 ? -4.529 -4.284 17.278 1.00 93.31 257 VAL A O 1
ATOM 2077 N N . LEU A 1 258 ? -2.800 -2.875 16.973 1.00 93.06 258 LEU A N 1
ATOM 2078 C CA . LEU A 1 258 ? -1.758 -3.884 17.212 1.00 93.06 258 LEU A CA 1
ATOM 2079 C C . LEU A 1 258 ? -1.828 -4.441 18.641 1.00 93.06 258 LEU A C 1
ATOM 2081 O O . LEU A 1 258 ? -1.842 -5.654 18.822 1.00 93.06 258 LEU A O 1
ATOM 2085 N N . PHE A 1 259 ? -1.984 -3.573 19.644 1.00 92.81 259 PHE A N 1
ATOM 2086 C CA . PHE A 1 259 ? -2.150 -3.985 21.040 1.00 92.81 259 PHE A CA 1
ATOM 2087 C C . PHE A 1 259 ? -3.332 -4.953 21.234 1.00 92.81 259 PHE A C 1
ATOM 2089 O O . PHE A 1 259 ? -3.201 -5.956 21.938 1.00 92.81 259 PHE A O 1
ATOM 2096 N N . LEU A 1 260 ? -4.485 -4.682 20.608 1.00 91.56 260 LEU A N 1
ATOM 2097 C CA . LEU A 1 260 ? -5.647 -5.576 20.690 1.00 91.56 260 LEU A CA 1
ATOM 2098 C C . LEU A 1 260 ? -5.356 -6.948 20.069 1.00 91.56 260 LEU A C 1
ATOM 2100 O O . LEU A 1 260 ? -5.739 -7.967 20.644 1.00 91.56 260 LEU A O 1
ATOM 2104 N N . ARG A 1 261 ? -4.648 -6.978 18.933 1.00 89.06 261 ARG A N 1
ATOM 2105 C CA . ARG A 1 261 ? -4.270 -8.217 18.233 1.00 89.06 261 ARG A CA 1
ATOM 2106 C C . ARG A 1 261 ? -3.286 -9.063 19.033 1.00 89.06 261 ARG A C 1
ATOM 2108 O O . ARG A 1 261 ? -3.469 -10.273 19.141 1.00 89.06 261 ARG A O 1
ATOM 2115 N N . GLU A 1 262 ? -2.299 -8.428 19.656 1.00 90.94 262 GLU A N 1
ATOM 2116 C CA . GLU A 1 262 ? -1.325 -9.094 20.526 1.00 90.94 262 GLU A CA 1
ATOM 2117 C C . GLU A 1 262 ? -1.960 -9.638 21.818 1.00 90.94 262 GLU A C 1
ATOM 2119 O O . GLU A 1 262 ? -1.397 -10.524 22.468 1.00 90.94 262 GLU A O 1
ATOM 2124 N N . ARG A 1 263 ? -3.150 -9.146 22.199 1.00 90.44 263 ARG A N 1
ATOM 2125 C CA . ARG A 1 263 ? -3.864 -9.560 23.416 1.00 90.44 263 ARG A CA 1
ATOM 2126 C C . ARG A 1 263 ? -5.328 -9.955 23.146 1.00 90.44 263 ARG A C 1
ATOM 2128 O O . ARG A 1 263 ? -6.247 -9.249 23.572 1.00 90.44 263 ARG A O 1
ATOM 2135 N N . PRO A 1 264 ? -5.588 -11.154 22.587 1.00 89.25 264 PRO A N 1
ATOM 2136 C CA . PRO A 1 264 ? -6.944 -11.605 22.242 1.00 89.25 264 PRO A CA 1
ATOM 2137 C C . PRO A 1 264 ? -7.930 -11.646 23.421 1.00 89.25 264 PRO A C 1
ATOM 2139 O O . PRO A 1 264 ? -9.125 -11.398 23.255 1.00 89.25 264 PRO A O 1
ATOM 2142 N N . ALA A 1 265 ? -7.444 -11.930 24.636 1.00 87.69 265 ALA A N 1
ATOM 2143 C CA . ALA A 1 265 ? -8.267 -11.897 25.848 1.00 87.69 265 ALA A CA 1
ATOM 2144 C C . ALA A 1 265 ? -8.786 -10.480 26.153 1.00 87.69 265 ALA A C 1
ATOM 2146 O O . ALA A 1 265 ? -9.943 -10.317 26.546 1.00 87.69 265 ALA A O 1
ATOM 2147 N N . TRP A 1 266 ? -7.947 -9.467 25.917 1.00 87.56 266 TRP A N 1
ATOM 2148 C CA . TRP A 1 266 ? -8.298 -8.054 26.050 1.00 87.56 266 TRP A CA 1
ATOM 2149 C C . TRP A 1 266 ? -9.284 -7.618 24.973 1.00 87.56 266 TRP A C 1
ATOM 2151 O O . TRP A 1 266 ? -10.294 -7.005 25.310 1.00 87.56 266 TRP A O 1
ATOM 2161 N N . GLN A 1 267 ? -9.046 -7.994 23.712 1.00 89.00 267 GLN A N 1
ATOM 2162 C CA . GLN A 1 267 ? -9.993 -7.756 22.619 1.00 89.00 267 GLN A CA 1
ATOM 2163 C C . GLN A 1 267 ? -11.367 -8.361 22.942 1.00 89.00 267 GLN A C 1
ATOM 2165 O O . GLN A 1 267 ? -12.374 -7.664 22.909 1.00 89.00 267 GLN A O 1
ATOM 2170 N N . SER A 1 268 ? -11.407 -9.623 23.379 1.00 88.56 268 SER A N 1
ATOM 2171 C CA . SER A 1 268 ? -12.657 -10.307 23.743 1.00 88.56 268 SER A CA 1
ATOM 2172 C C . SER A 1 268 ? -13.398 -9.623 24.896 1.00 88.56 268 SER A C 1
ATOM 2174 O O . SER A 1 268 ? -14.628 -9.599 24.928 1.00 88.56 268 SER A O 1
ATOM 2176 N N . ALA A 1 269 ? -12.676 -9.089 25.884 1.00 87.56 269 ALA A N 1
ATOM 2177 C CA . ALA A 1 269 ? -13.292 -8.343 26.975 1.00 87.56 269 ALA A CA 1
ATOM 2178 C C . ALA A 1 269 ? -13.795 -6.968 26.520 1.00 87.56 269 ALA A C 1
ATOM 2180 O O . ALA A 1 269 ? -14.901 -6.587 26.902 1.00 87.56 269 ALA A O 1
ATOM 2181 N N . ALA A 1 270 ? -13.022 -6.257 25.693 1.00 86.25 270 ALA A N 1
ATOM 2182 C CA . ALA A 1 270 ? -13.416 -4.983 25.097 1.00 86.25 270 ALA A CA 1
ATOM 2183 C C . ALA A 1 270 ? -14.689 -5.141 24.262 1.00 86.25 270 ALA A C 1
ATOM 2185 O O . ALA A 1 270 ? -15.619 -4.356 24.425 1.00 86.25 270 ALA A O 1
ATOM 2186 N N . ASP A 1 271 ? -14.776 -6.214 23.479 1.00 88.81 271 ASP A N 1
ATOM 2187 C CA . ASP A 1 271 ? -15.948 -6.557 22.678 1.00 88.81 271 ASP A CA 1
ATOM 2188 C C . ASP A 1 271 ? -17.194 -6.793 23.540 1.00 88.81 271 ASP A C 1
ATOM 2190 O O . ASP A 1 271 ? -18.255 -6.253 23.233 1.00 88.81 271 ASP A O 1
ATOM 2194 N N . ARG A 1 272 ? -17.073 -7.530 24.655 1.00 88.44 272 ARG A N 1
ATOM 2195 C CA . ARG A 1 272 ? -18.196 -7.759 25.587 1.00 88.44 272 ARG A CA 1
ATOM 2196 C C . ARG A 1 272 ? -18.679 -6.476 26.259 1.00 88.44 272 ARG A C 1
ATOM 2198 O O . ARG A 1 272 ? -19.882 -6.294 26.436 1.00 88.44 272 ARG A O 1
ATOM 2205 N N . VAL A 1 273 ? -17.755 -5.609 26.677 1.00 86.50 273 VAL A N 1
ATOM 2206 C CA . VAL A 1 273 ? -18.112 -4.309 27.272 1.00 86.50 273 VAL A CA 1
ATOM 2207 C C . VAL A 1 273 ? -18.782 -3.428 26.220 1.00 86.50 273 VAL A C 1
ATOM 2209 O O . VAL A 1 273 ? -19.816 -2.828 26.495 1.00 86.50 273 VAL A O 1
ATOM 2212 N N . TRP A 1 274 ? -18.246 -3.414 25.000 1.00 87.88 274 TRP A N 1
ATOM 2213 C CA . TRP A 1 274 ? -18.821 -2.670 23.888 1.00 87.88 274 TRP A CA 1
ATOM 2214 C C . TRP A 1 274 ? -20.245 -3.131 23.566 1.00 87.88 274 TRP A C 1
ATOM 2216 O O . TRP A 1 274 ? -21.142 -2.300 23.477 1.00 87.88 274 TRP A O 1
ATOM 2226 N N . GLU A 1 275 ? -20.477 -4.440 23.449 1.00 89.50 275 GLU A N 1
ATOM 2227 C CA . GLU A 1 275 ? -21.798 -4.982 23.107 1.00 89.50 275 GLU A CA 1
ATOM 2228 C C . GLU A 1 275 ? -22.846 -4.673 24.182 1.00 89.50 275 GLU A C 1
ATOM 2230 O O . GLU A 1 275 ? -23.995 -4.351 23.876 1.00 89.50 275 GLU A O 1
ATOM 2235 N N . LYS A 1 276 ? -22.432 -4.685 25.452 1.00 89.50 276 LYS A N 1
ATOM 2236 C CA . LYS A 1 276 ? -23.280 -4.279 26.574 1.00 89.50 276 LYS A CA 1
ATOM 2237 C C . LYS A 1 276 ? -23.681 -2.801 26.502 1.00 89.50 276 LYS A C 1
ATOM 2239 O O . LYS A 1 276 ? -24.828 -2.479 26.807 1.00 89.50 276 LYS A O 1
ATOM 2244 N N . ASP A 1 277 ? -22.750 -1.921 26.141 1.00 87.31 277 ASP A N 1
ATOM 2245 C CA . ASP A 1 277 ? -22.956 -0.470 26.193 1.00 87.31 277 ASP A CA 1
ATOM 2246 C C . ASP A 1 277 ? -23.601 0.092 24.910 1.00 87.31 277 ASP A C 1
ATOM 2248 O O . ASP A 1 277 ? -24.329 1.083 24.973 1.00 87.31 277 ASP A O 1
ATOM 2252 N N . PHE A 1 278 ? -23.363 -0.535 23.751 1.00 87.75 278 PHE A N 1
ATOM 2253 C CA . PHE A 1 278 ? -23.754 -0.013 22.432 1.00 87.75 278 PHE A CA 1
ATOM 2254 C C . PHE A 1 278 ? -24.655 -0.949 21.608 1.00 87.75 278 PHE A C 1
ATOM 2256 O O . PHE A 1 278 ? -25.155 -0.535 20.557 1.00 87.75 278 PHE A O 1
ATOM 2263 N N . GLY A 1 279 ? -24.908 -2.175 22.076 1.00 89.94 279 GLY A N 1
ATOM 2264 C CA . GLY A 1 279 ? -25.721 -3.173 21.377 1.00 89.94 279 GLY A CA 1
ATOM 2265 C C . GLY A 1 279 ? -24.914 -4.032 20.393 1.00 89.94 279 GLY A C 1
ATOM 2266 O O . GLY A 1 279 ? -23.705 -4.157 20.546 1.00 89.94 279 GLY A O 1
ATOM 2267 N N . PRO A 1 280 ? -25.552 -4.664 19.390 1.00 91.88 280 PRO A N 1
ATOM 2268 C CA . PRO A 1 280 ? -24.866 -5.569 18.468 1.00 91.88 280 PRO A CA 1
ATOM 2269 C C . PRO A 1 280 ? -23.892 -4.834 17.538 1.00 91.88 280 PRO A C 1
ATOM 2271 O O . PRO A 1 280 ? -24.055 -3.651 17.228 1.00 91.88 280 PRO A O 1
ATOM 2274 N N . VAL A 1 281 ? -22.889 -5.567 17.047 1.00 92.19 281 VAL A N 1
ATOM 2275 C CA . VAL A 1 281 ? -21.901 -5.058 16.084 1.00 92.19 281 VAL A CA 1
ATOM 2276 C C . VAL A 1 281 ? -22.606 -4.542 14.823 1.00 92.19 281 VAL A C 1
ATOM 2278 O O . VAL A 1 281 ? -23.411 -5.272 14.237 1.00 92.19 281 VAL A O 1
ATOM 2281 N N . PRO A 1 282 ? -22.328 -3.304 14.372 1.00 91.25 282 PRO A N 1
ATOM 2282 C CA . PRO A 1 282 ? -22.947 -2.773 13.168 1.00 91.25 282 PRO A CA 1
ATOM 2283 C C . PRO A 1 282 ? -22.433 -3.508 11.928 1.00 91.25 282 PRO A C 1
ATOM 2285 O O . PRO A 1 282 ? -21.265 -3.887 11.853 1.00 91.25 282 PRO A O 1
ATOM 2288 N N . ALA A 1 283 ? -23.293 -3.647 10.918 1.00 92.69 283 ALA A N 1
ATOM 2289 C CA . ALA A 1 283 ? -22.877 -4.160 9.619 1.00 92.69 283 ALA A CA 1
ATOM 2290 C C . ALA A 1 283 ? -21.791 -3.255 9.011 1.00 92.69 283 ALA A C 1
ATOM 2292 O O . ALA A 1 283 ? -21.975 -2.039 8.897 1.00 92.69 283 ALA A O 1
ATOM 2293 N N . TRP A 1 284 ? -20.674 -3.858 8.606 1.00 95.25 284 TRP A N 1
ATOM 2294 C CA . TRP A 1 284 ? -19.541 -3.159 8.012 1.00 95.25 284 TRP A CA 1
ATOM 2295 C C . TRP A 1 284 ? -18.989 -3.968 6.824 1.00 95.25 284 TRP A C 1
ATOM 2297 O O . TRP A 1 284 ? -18.833 -5.180 6.961 1.00 95.25 284 TRP A O 1
ATOM 2307 N N . PRO A 1 285 ? -18.700 -3.340 5.670 1.00 95.88 285 PRO A N 1
ATOM 2308 C CA . PRO A 1 285 ? -18.913 -1.924 5.376 1.00 95.88 285 PRO A CA 1
ATOM 2309 C C . PRO A 1 285 ? -20.413 -1.561 5.297 1.00 95.88 285 PRO A C 1
ATOM 2311 O O . PRO A 1 285 ? -21.211 -2.354 4.781 1.00 95.88 285 PRO A O 1
ATOM 2314 N N . PRO A 1 286 ? -20.823 -0.361 5.751 1.00 94.50 286 PRO A N 1
ATOM 2315 C CA . PRO A 1 286 ? -22.189 0.137 5.569 1.00 94.50 286 PRO A CA 1
ATOM 2316 C C . PRO A 1 286 ? -22.663 0.087 4.107 1.00 94.50 286 PRO A C 1
ATOM 2318 O O . PRO A 1 286 ? -21.848 0.083 3.183 1.00 94.50 286 PRO A O 1
ATOM 2321 N N . SER A 1 287 ? -23.985 0.033 3.892 1.00 93.62 287 SER A N 1
ATOM 2322 C CA . SER A 1 287 ? -24.615 -0.038 2.557 1.00 93.62 287 SER A CA 1
ATOM 2323 C C . SER A 1 287 ? -24.469 1.219 1.718 1.00 93.62 287 SER A C 1
ATOM 2325 O O . SER A 1 287 ? -24.523 1.127 0.494 1.00 93.62 287 SER A O 1
ATOM 2327 N N . SER A 1 288 ? -24.287 2.369 2.358 1.00 93.88 288 SER A N 1
ATOM 2328 C CA . SER A 1 288 ? -24.004 3.622 1.671 1.00 93.88 288 SER A CA 1
ATOM 2329 C C . SER A 1 288 ? -22.535 3.716 1.264 1.00 93.88 288 SER A C 1
ATOM 2331 O O . SER A 1 288 ? -21.668 3.032 1.812 1.00 93.88 288 SER A O 1
ATOM 2333 N N . GLU A 1 289 ? -22.248 4.621 0.336 1.00 92.75 289 GLU A N 1
ATOM 2334 C CA . GLU A 1 289 ? -20.881 5.074 0.089 1.00 92.75 289 GLU A CA 1
ATOM 2335 C C . GLU A 1 289 ? -20.332 5.821 1.321 1.00 92.75 289 GLU A C 1
ATOM 2337 O O . GLU A 1 289 ? -21.118 6.394 2.094 1.00 92.75 289 GLU A O 1
ATOM 2342 N N . PRO A 1 290 ? -19.004 5.800 1.545 1.00 92.56 290 PRO A N 1
ATOM 2343 C CA . PRO A 1 290 ? -18.398 6.603 2.596 1.00 92.56 290 PRO A CA 1
ATOM 2344 C C . PRO A 1 290 ? -18.613 8.101 2.319 1.00 92.56 290 PRO A C 1
ATOM 2346 O O . PRO A 1 290 ? -18.535 8.529 1.163 1.00 92.56 290 PRO A O 1
ATOM 2349 N N . PRO A 1 291 ? -18.851 8.923 3.355 1.00 90.38 291 PRO A N 1
ATOM 2350 C CA . PRO A 1 291 ? -18.947 10.367 3.195 1.00 90.38 291 PRO A CA 1
ATOM 2351 C C . PRO A 1 291 ? -17.670 10.978 2.606 1.00 90.38 291 PRO A C 1
ATOM 2353 O O . PRO A 1 291 ? -16.563 10.468 2.796 1.00 90.38 291 PRO A O 1
ATOM 2356 N N . GLY A 1 292 ? -17.822 12.127 1.947 1.00 85.38 292 GLY A N 1
ATOM 2357 C CA . GLY A 1 292 ? -16.687 12.970 1.593 1.00 85.38 292 GLY A CA 1
ATOM 2358 C C . GLY A 1 292 ? -15.947 13.421 2.851 1.00 85.38 292 GLY A C 1
ATOM 2359 O O . GLY A 1 292 ? -16.555 13.841 3.834 1.00 85.38 292 GLY A O 1
ATOM 2360 N N . LEU A 1 293 ? -14.626 13.318 2.820 1.00 84.50 293 LEU A N 1
ATOM 2361 C CA . LEU A 1 293 ? -13.764 13.823 3.872 1.00 84.50 293 LEU A CA 1
ATOM 2362 C C . LEU A 1 293 ? -13.481 15.308 3.607 1.00 84.50 293 LEU A C 1
ATOM 2364 O O . LEU A 1 293 ? -12.907 15.635 2.571 1.00 84.50 293 LEU A O 1
ATOM 2368 N N . GLU A 1 294 ? -13.848 16.192 4.542 1.00 78.62 294 GLU A N 1
ATOM 2369 C CA . GLU A 1 294 ? -13.549 17.636 4.458 1.00 78.62 294 GLU A CA 1
ATOM 2370 C C . GLU A 1 294 ? -12.066 17.868 4.145 1.00 78.62 294 GLU A C 1
ATOM 2372 O O . GLU A 1 294 ? -11.238 17.125 4.667 1.00 78.62 294 GLU A O 1
ATOM 2377 N N . PRO A 1 295 ? -11.665 18.848 3.323 1.00 70.62 295 PRO A N 1
ATOM 2378 C CA . PRO A 1 295 ? -10.251 19.085 3.053 1.00 70.62 295 PRO A CA 1
ATOM 2379 C C . PRO A 1 295 ? -9.476 19.224 4.367 1.00 70.62 295 PRO A C 1
ATOM 2381 O O . PRO A 1 295 ? -9.898 19.963 5.260 1.00 70.62 295 PRO A O 1
ATOM 2384 N N . ALA A 1 296 ? -8.357 18.505 4.509 1.00 66.25 296 ALA A N 1
ATOM 2385 C CA . ALA A 1 296 ? -7.501 18.690 5.673 1.00 66.25 296 ALA A CA 1
ATOM 2386 C C . ALA A 1 296 ? -7.145 20.179 5.763 1.00 66.25 296 ALA A C 1
ATOM 2388 O O . ALA A 1 296 ? -6.745 20.775 4.759 1.00 66.25 296 ALA A O 1
ATOM 2389 N N . ALA A 1 297 ? -7.334 20.791 6.938 1.00 60.41 297 ALA A N 1
ATOM 2390 C CA . ALA A 1 297 ? -6.952 22.180 7.143 1.00 60.41 297 ALA A CA 1
ATOM 2391 C C . ALA A 1 297 ? -5.488 22.309 6.718 1.00 60.41 297 ALA A C 1
ATOM 2393 O O . ALA A 1 297 ? -4.623 21.658 7.308 1.00 60.41 297 ALA A O 1
ATOM 2394 N N . SER A 1 298 ? -5.231 23.072 5.648 1.00 48.59 298 SER A N 1
ATOM 2395 C CA . SER A 1 298 ? -3.872 23.281 5.160 1.00 48.59 298 SER A CA 1
ATOM 2396 C C . SER A 1 298 ? -3.059 23.728 6.358 1.00 48.59 298 SER A C 1
ATOM 2398 O O . SER A 1 298 ? -3.385 24.756 6.956 1.00 48.59 298 SER A O 1
ATOM 2400 N N . ALA A 1 299 ? -2.042 22.947 6.732 1.00 47.28 299 ALA A N 1
ATOM 2401 C CA . ALA A 1 299 ? -1.107 23.375 7.753 1.00 47.28 299 ALA A CA 1
ATOM 2402 C C . ALA A 1 299 ? -0.669 24.780 7.343 1.00 47.28 299 ALA A C 1
ATOM 2404 O O . ALA A 1 299 ? -0.199 24.971 6.214 1.00 47.28 299 ALA A O 1
ATOM 2405 N N . ALA A 1 300 ? -0.941 25.774 8.196 1.00 37.00 300 ALA A N 1
ATOM 2406 C CA . ALA A 1 300 ? -0.470 27.121 7.936 1.00 37.00 300 ALA A CA 1
ATOM 2407 C C . ALA A 1 300 ? 1.025 26.982 7.631 1.00 37.00 300 ALA A C 1
ATOM 2409 O O . ALA A 1 300 ? 1.709 26.270 8.381 1.00 37.00 300 ALA A O 1
ATOM 2410 N N . PRO A 1 301 ? 1.521 27.550 6.513 1.00 35.38 301 PRO A N 1
ATOM 2411 C CA . PRO A 1 301 ? 2.934 27.452 6.195 1.00 35.38 301 PRO A CA 1
ATOM 2412 C C . PRO A 1 301 ? 3.688 27.853 7.458 1.00 35.38 301 PRO A C 1
ATOM 2414 O O . PRO A 1 301 ? 3.277 28.838 8.084 1.00 35.38 301 PRO A O 1
ATOM 2417 N N . PRO A 1 302 ? 4.698 27.075 7.892 1.00 36.44 302 PRO A N 1
ATOM 2418 C CA . PRO A 1 302 ? 5.420 27.383 9.110 1.00 36.44 302 PRO A CA 1
ATOM 2419 C C . PRO A 1 302 ? 5.793 28.855 9.038 1.00 36.44 302 PRO A C 1
ATOM 2421 O O . PRO A 1 302 ? 6.508 29.281 8.126 1.00 36.44 302 PRO A O 1
ATOM 2424 N N . VAL A 1 303 ? 5.230 29.645 9.955 1.00 38.56 303 VAL A N 1
ATOM 2425 C CA . VAL A 1 303 ? 5.653 31.020 10.158 1.00 38.56 303 VAL A CA 1
ATOM 2426 C C . VAL A 1 303 ? 7.034 30.866 10.755 1.00 38.56 303 VAL A C 1
ATOM 2428 O O . VAL A 1 303 ? 7.207 30.812 11.968 1.00 38.56 303 VAL A O 1
ATOM 2431 N N . PHE A 1 304 ? 8.027 30.689 9.887 1.00 41.03 304 PHE A N 1
ATOM 2432 C CA . PHE A 1 304 ? 9.398 30.911 10.267 1.00 41.03 304 PHE A CA 1
ATOM 2433 C C . PHE A 1 304 ? 9.395 32.345 10.779 1.00 41.03 304 PHE A C 1
ATOM 2435 O O . PHE A 1 304 ? 9.069 33.243 9.991 1.00 41.03 304 PHE A O 1
ATOM 2442 N N . PRO A 1 305 ? 9.678 32.593 12.072 1.00 41.22 305 PRO A N 1
ATOM 2443 C CA . PRO A 1 305 ? 9.964 33.948 12.483 1.00 41.22 305 PRO A CA 1
ATOM 2444 C C . PRO A 1 305 ? 11.057 34.403 11.528 1.00 41.22 305 PRO A C 1
ATOM 2446 O O . PRO A 1 305 ? 12.119 33.775 11.449 1.00 41.22 305 PRO A O 1
ATOM 2449 N N . ARG A 1 306 ? 10.757 35.422 10.713 1.00 38.28 306 ARG A N 1
ATOM 2450 C CA . ARG A 1 306 ? 11.796 36.144 9.996 1.00 38.28 306 ARG A CA 1
ATOM 2451 C C . ARG A 1 306 ? 12.755 36.539 11.098 1.00 38.28 306 ARG A C 1
ATOM 2453 O O . ARG A 1 306 ? 12.437 37.390 11.920 1.00 38.28 306 ARG A O 1
ATOM 2460 N N . LYS A 1 307 ? 13.886 35.846 11.166 1.00 38.62 307 LYS A N 1
ATOM 2461 C CA . LYS A 1 307 ? 15.016 36.312 11.934 1.00 38.62 307 LYS A CA 1
ATOM 2462 C C . LYS A 1 307 ? 15.380 37.597 11.213 1.00 38.62 307 LYS A C 1
ATOM 2464 O O . LYS A 1 307 ? 15.964 37.540 10.131 1.00 38.62 307 LYS A O 1
ATOM 2469 N N . GLU A 1 308 ? 14.895 38.726 11.723 1.00 39.44 308 GLU A N 1
ATOM 2470 C CA . GLU A 1 308 ? 15.475 40.013 11.393 1.00 39.44 308 GLU A CA 1
ATOM 2471 C C . GLU A 1 308 ? 16.962 39.822 11.629 1.00 39.44 308 GLU A C 1
ATOM 2473 O O . GLU A 1 308 ? 17.427 39.483 12.720 1.00 39.44 308 GLU A O 1
ATOM 2478 N N . SER A 1 309 ? 17.692 39.812 10.525 1.00 41.22 309 SER A N 1
ATOM 2479 C CA . SER A 1 309 ? 19.121 39.677 10.561 1.00 41.22 309 SER A CA 1
ATOM 2480 C C . SER A 1 309 ? 19.640 40.977 11.152 1.00 41.22 309 SER A C 1
ATOM 2482 O O . SER A 1 309 ? 19.881 41.925 10.408 1.00 41.22 309 SER A O 1
ATOM 2484 N N . ASP A 1 310 ? 19.888 40.993 12.460 1.00 45.28 310 ASP A N 1
ATOM 2485 C CA . ASP A 1 310 ? 20.850 41.897 13.104 1.00 45.28 310 ASP A CA 1
ATOM 2486 C C . ASP A 1 310 ? 22.277 41.551 12.643 1.00 45.28 310 ASP A C 1
ATOM 2488 O O . ASP A 1 310 ? 23.223 41.399 13.416 1.00 45.28 310 ASP A O 1
ATOM 2492 N N . PHE A 1 311 ? 22.449 41.377 11.334 1.00 41.91 311 PHE A N 1
ATOM 2493 C CA . PHE A 1 311 ? 23.742 41.260 10.706 1.00 41.91 311 PHE A CA 1
ATOM 2494 C C . PHE A 1 311 ? 24.208 42.681 10.424 1.00 41.91 311 PHE A C 1
ATOM 2496 O O . PHE A 1 311 ? 24.112 43.178 9.306 1.00 41.91 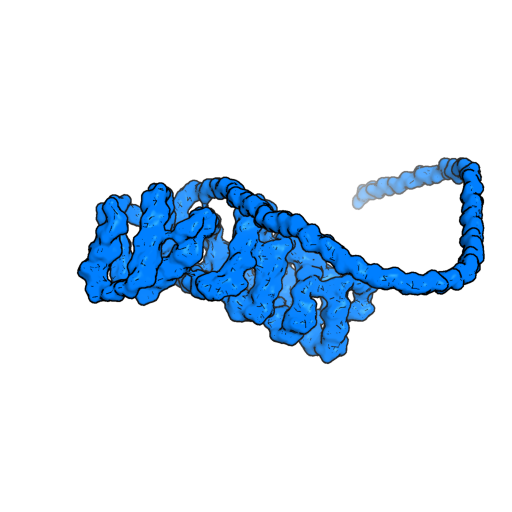311 PHE A O 1
ATOM 2503 N N . ILE A 1 312 ? 24.703 43.346 11.467 1.00 46.62 312 ILE A N 1
ATOM 2504 C CA . ILE A 1 312 ? 25.628 44.461 11.287 1.00 46.62 312 ILE A CA 1
ATOM 2505 C C . ILE A 1 312 ? 26.872 43.837 10.640 1.00 46.62 312 ILE A C 1
ATOM 2507 O O . ILE A 1 312 ? 27.560 43.045 11.291 1.00 46.62 312 ILE A O 1
ATOM 2511 N N . PRO A 1 313 ? 27.174 44.118 9.360 1.00 45.38 313 PRO A N 1
ATOM 2512 C CA . PRO A 1 313 ? 28.373 43.574 8.757 1.00 45.38 313 PRO A CA 1
ATOM 2513 C C . PRO A 1 313 ? 29.587 44.189 9.468 1.00 45.38 313 PRO A C 1
ATOM 2515 O O . PRO A 1 313 ? 29.618 45.407 9.676 1.00 45.38 313 PRO A O 1
ATOM 2518 N N . PRO A 1 314 ? 30.612 43.398 9.832 1.00 47.22 314 PRO A N 1
ATOM 2519 C CA . PRO A 1 314 ? 31.831 43.959 10.391 1.00 47.22 314 PRO A CA 1
ATOM 2520 C C . PRO A 1 314 ? 32.460 44.900 9.357 1.00 47.22 314 PRO A C 1
ATOM 2522 O O . PRO A 1 314 ? 32.746 44.501 8.223 1.00 47.22 314 PRO A O 1
ATOM 2525 N N . ARG A 1 315 ? 32.668 46.165 9.746 1.00 43.72 315 ARG A N 1
ATOM 2526 C CA . ARG A 1 315 ? 33.406 47.151 8.946 1.00 43.72 315 ARG A CA 1
ATOM 2527 C C . ARG A 1 315 ? 34.796 46.591 8.651 1.00 43.72 315 ARG A C 1
ATOM 2529 O O . ARG A 1 315 ? 35.637 46.497 9.541 1.00 43.72 315 ARG A O 1
ATOM 2536 N N . ARG A 1 316 ? 35.042 46.219 7.395 1.00 49.69 316 ARG A N 1
ATOM 2537 C CA . ARG A 1 316 ? 36.393 45.908 6.918 1.00 49.69 316 ARG A CA 1
ATOM 2538 C C . ARG A 1 316 ? 37.222 47.202 6.891 1.00 49.69 316 ARG A C 1
ATOM 2540 O O . ARG A 1 316 ? 36.704 48.215 6.419 1.00 49.69 316 ARG A O 1
ATOM 2547 N N . PRO A 1 317 ? 38.493 47.189 7.330 1.00 48.19 317 PRO A N 1
ATOM 2548 C CA . PRO A 1 317 ? 39.409 48.294 7.070 1.00 48.19 317 PRO A CA 1
ATOM 2549 C C . PRO A 1 317 ? 39.609 48.439 5.555 1.00 48.19 317 PRO A C 1
ATOM 2551 O O . PRO A 1 317 ? 39.812 47.443 4.855 1.00 48.19 317 PRO A O 1
ATOM 2554 N N . GLY A 1 318 ? 39.514 49.669 5.048 1.00 40.00 318 GLY A N 1
ATOM 2555 C CA . GLY A 1 318 ? 39.683 49.975 3.628 1.00 40.00 318 GLY A CA 1
ATOM 2556 C C . GLY A 1 318 ? 41.080 49.596 3.132 1.00 40.00 318 GLY A C 1
ATOM 2557 O O . GLY A 1 318 ? 42.080 49.971 3.739 1.00 40.00 318 GLY A O 1
ATOM 2558 N N . LYS A 1 319 ? 41.149 48.844 2.028 1.00 48.91 319 LYS A N 1
ATOM 2559 C CA . LYS A 1 319 ? 42.404 48.601 1.305 1.00 48.91 319 LYS A CA 1
ATOM 2560 C C . LYS A 1 319 ? 42.718 49.800 0.390 1.00 48.91 319 LYS A C 1
ATOM 2562 O O . LYS A 1 319 ? 41.774 50.364 -0.165 1.00 48.91 319 LYS A O 1
ATOM 2567 N N . PRO A 1 320 ? 43.998 50.172 0.199 1.00 47.19 320 PRO A N 1
ATOM 2568 C CA . PRO A 1 320 ? 44.390 51.239 -0.721 1.00 47.19 320 PRO A CA 1
ATOM 2569 C C . PRO A 1 320 ? 44.028 50.881 -2.166 1.00 47.19 320 PRO A C 1
ATOM 2571 O O . PRO A 1 320 ? 44.146 49.722 -2.570 1.00 47.19 320 PRO A O 1
ATOM 2574 N N . GLY A 1 321 ? 43.569 51.880 -2.920 1.00 41.47 321 GLY A N 1
ATOM 2575 C CA . GLY A 1 321 ? 43.083 51.732 -4.287 1.00 41.47 321 GLY A CA 1
ATOM 2576 C C . GLY A 1 321 ? 44.154 51.226 -5.251 1.00 41.47 321 GLY A C 1
ATOM 2577 O O . GLY A 1 321 ? 45.222 51.819 -5.373 1.00 41.47 321 GLY A O 1
ATOM 2578 N N . ILE A 1 322 ? 43.832 50.145 -5.958 1.00 45.34 322 ILE A N 1
ATOM 2579 C CA . ILE A 1 322 ? 44.521 49.735 -7.180 1.00 45.34 322 ILE A CA 1
ATOM 2580 C C . ILE A 1 322 ? 43.667 50.250 -8.338 1.00 45.34 322 ILE A C 1
ATOM 2582 O O . ILE A 1 322 ? 42.521 49.830 -8.502 1.00 45.34 322 ILE A O 1
ATOM 2586 N N . THR A 1 323 ? 44.208 51.184 -9.111 1.00 46.34 323 THR A N 1
ATOM 2587 C CA . THR A 1 323 ? 43.616 51.684 -10.354 1.00 46.34 323 THR A CA 1
ATOM 2588 C C . THR A 1 323 ? 43.693 50.579 -11.408 1.00 46.34 323 THR A C 1
ATOM 2590 O O . THR A 1 323 ? 44.782 50.171 -11.806 1.00 46.34 323 THR A O 1
ATOM 2593 N N . MET A 1 324 ? 42.543 50.061 -11.836 1.00 53.66 324 MET A N 1
ATOM 2594 C CA . MET A 1 324 ? 42.455 49.158 -12.987 1.00 53.66 324 MET A CA 1
ATOM 2595 C C . MET A 1 324 ? 42.505 49.987 -14.284 1.00 53.66 324 MET A C 1
ATOM 2597 O O . MET A 1 324 ? 41.857 51.033 -14.329 1.00 53.66 324 MET A O 1
ATOM 2601 N N . PRO A 1 325 ? 43.244 49.561 -15.324 1.00 56.72 325 PRO A N 1
ATOM 2602 C CA . PRO A 1 325 ? 43.214 50.210 -16.633 1.00 56.72 325 PRO A CA 1
ATOM 2603 C C . PRO A 1 325 ? 41.877 49.977 -17.357 1.00 56.72 325 PRO A C 1
ATOM 2605 O O . PRO A 1 325 ? 41.230 48.944 -17.165 1.00 56.72 325 PRO A O 1
ATOM 2608 N N . ASP A 1 326 ? 41.489 50.948 -18.189 1.00 54.22 326 ASP A N 1
ATOM 2609 C CA . ASP A 1 326 ? 40.227 50.967 -18.933 1.00 54.22 326 ASP A CA 1
ATOM 2610 C C . ASP A 1 326 ? 40.055 49.751 -19.851 1.00 54.22 326 ASP A C 1
ATOM 2612 O O . ASP A 1 326 ? 40.961 49.326 -20.572 1.00 54.22 326 ASP A O 1
ATOM 2616 N N . MET A 1 327 ? 38.843 49.204 -19.827 1.00 60.00 327 MET A N 1
ATOM 2617 C CA . MET A 1 327 ? 38.423 48.091 -20.669 1.00 60.00 327 MET A CA 1
ATOM 2618 C C . MET A 1 327 ? 38.010 48.614 -22.061 1.00 60.00 327 MET A C 1
ATOM 2620 O O . MET A 1 327 ? 37.273 49.597 -22.127 1.00 60.00 327 MET A O 1
ATOM 2624 N N . PRO A 1 328 ? 38.403 47.966 -23.175 1.00 63.09 328 PRO A N 1
ATOM 2625 C CA . PRO A 1 328 ? 37.986 48.389 -24.511 1.00 63.09 328 PRO A CA 1
ATOM 2626 C C . PRO A 1 328 ? 36.481 48.177 -24.752 1.00 63.09 328 PRO A C 1
ATOM 2628 O O . PRO A 1 328 ? 35.881 47.208 -24.275 1.00 63.09 328 PRO A O 1
ATOM 2631 N N . GLU A 1 329 ? 35.880 49.098 -25.510 1.00 63.34 329 GLU A N 1
ATOM 2632 C CA . GLU A 1 329 ? 34.447 49.137 -25.818 1.00 63.34 329 GLU A CA 1
ATOM 2633 C C . GLU A 1 329 ? 33.961 47.907 -26.604 1.00 63.34 329 GLU A C 1
ATOM 2635 O O . GLU A 1 329 ? 34.650 47.344 -27.457 1.00 63.34 329 GLU A O 1
ATOM 2640 N N . LYS A 1 330 ? 32.723 47.488 -26.309 1.00 58.53 330 LYS A N 1
ATOM 2641 C CA . LYS A 1 330 ? 32.030 46.395 -27.006 1.00 58.53 330 LYS A CA 1
ATOM 2642 C C . LYS A 1 330 ? 31.755 46.770 -28.472 1.00 58.53 330 LYS A C 1
ATOM 2644 O O . LYS A 1 330 ? 31.276 47.874 -28.714 1.00 58.53 330 LYS A O 1
ATOM 2649 N N . PRO A 1 331 ? 31.913 45.840 -29.432 1.00 57.28 331 PRO A N 1
ATOM 2650 C CA . PRO A 1 331 ? 31.499 46.078 -30.810 1.00 57.28 331 PRO A CA 1
ATOM 2651 C C . PRO A 1 331 ? 29.971 46.216 -30.927 1.00 57.28 331 PRO A C 1
ATOM 2653 O O . PRO A 1 331 ? 29.208 45.469 -30.303 1.00 57.28 331 PRO A O 1
ATOM 2656 N N . GLU A 1 332 ? 29.535 47.183 -31.738 1.00 56.44 332 GLU A N 1
ATOM 2657 C CA . GLU A 1 332 ? 28.129 47.479 -32.024 1.00 56.44 332 GLU A CA 1
ATOM 2658 C C . GLU A 1 332 ? 27.397 46.287 -32.662 1.00 56.44 332 GLU A C 1
ATOM 2660 O O . GLU A 1 332 ? 27.910 45.591 -33.540 1.00 56.44 332 GLU A O 1
ATOM 2665 N N . LYS A 1 333 ? 26.147 46.065 -32.237 1.00 50.19 333 LYS A N 1
ATOM 2666 C CA . LYS A 1 333 ? 25.253 45.068 -32.841 1.00 50.19 333 LYS A CA 1
ATOM 2667 C C . LYS A 1 333 ? 24.867 45.493 -34.270 1.00 50.19 333 LYS A C 1
ATOM 2669 O O . LYS A 1 333 ? 24.447 46.637 -34.454 1.00 50.19 333 LYS A O 1
ATOM 2674 N N . PRO A 1 334 ? 24.891 44.588 -35.266 1.00 48.50 334 PRO A N 1
ATOM 2675 C CA . PRO A 1 334 ? 24.396 44.906 -36.599 1.00 48.50 334 PRO A CA 1
ATOM 2676 C C . PRO A 1 334 ? 22.882 45.164 -36.589 1.00 48.50 334 PRO A C 1
ATOM 2678 O O . PRO A 1 334 ? 22.098 44.389 -36.038 1.00 48.50 334 PRO A O 1
ATOM 2681 N N . LYS A 1 335 ? 22.482 46.274 -37.221 1.00 43.38 335 LYS A N 1
ATOM 2682 C CA . LYS A 1 335 ? 21.089 46.692 -37.430 1.00 43.38 335 LYS A CA 1
ATOM 2683 C C . LYS A 1 335 ? 20.369 45.683 -38.335 1.00 43.38 335 LYS A C 1
ATOM 2685 O O . LYS A 1 335 ? 20.732 45.527 -39.499 1.00 43.38 335 LYS A O 1
ATOM 2690 N N . LEU A 1 336 ? 19.328 45.034 -37.813 1.00 40.94 336 LEU A N 1
ATOM 2691 C CA . LEU A 1 336 ? 18.345 44.305 -38.617 1.00 40.94 336 LEU A CA 1
ATOM 2692 C C . LEU A 1 336 ? 17.641 45.299 -39.555 1.00 40.94 336 LEU A C 1
ATOM 2694 O O . LEU A 1 336 ? 16.998 46.238 -39.091 1.00 40.94 336 LEU A O 1
ATOM 2698 N N . LYS A 1 337 ? 17.785 45.104 -40.871 1.00 43.97 337 LYS A N 1
ATOM 2699 C CA . LYS A 1 337 ? 16.959 45.783 -41.876 1.00 43.97 337 LYS A CA 1
ATOM 2700 C C . LYS A 1 337 ? 15.546 45.204 -41.840 1.00 43.97 337 LYS A C 1
ATOM 2702 O O . LYS A 1 337 ? 15.370 43.988 -41.857 1.00 43.97 337 LYS A O 1
ATOM 2707 N N . GLU A 1 338 ? 14.574 46.105 -41.814 1.00 38.16 338 GLU A N 1
ATOM 2708 C CA . GLU A 1 338 ? 13.150 45.824 -41.943 1.00 38.16 338 GLU A CA 1
ATOM 2709 C C . GLU A 1 338 ? 12.772 45.169 -43.279 1.00 38.16 338 GLU A C 1
ATOM 2711 O O . GLU A 1 338 ? 13.464 45.262 -44.294 1.00 38.16 338 GLU A O 1
ATOM 2716 N N . SER A 1 339 ? 11.624 44.505 -43.195 1.00 38.94 339 SER A N 1
ATOM 2717 C CA . SER A 1 339 ? 10.922 43.637 -44.132 1.00 38.94 339 SER A CA 1
ATOM 2718 C C . SER A 1 339 ? 10.862 44.062 -45.602 1.00 38.94 339 SER A C 1
ATOM 2720 O O . SER A 1 339 ? 10.503 45.193 -45.924 1.00 38.94 339 SER A O 1
ATOM 2722 N N . ALA A 1 340 ? 10.978 43.067 -46.486 1.00 37.28 340 ALA A N 1
ATOM 2723 C CA . ALA A 1 340 ? 10.228 43.034 -47.737 1.00 37.28 340 ALA A CA 1
ATOM 2724 C C . ALA A 1 340 ? 9.070 42.028 -47.597 1.00 37.28 340 ALA A C 1
ATOM 2726 O O . ALA A 1 340 ? 9.260 40.894 -47.158 1.00 37.28 340 ALA A O 1
ATOM 2727 N N . ALA A 1 341 ? 7.868 42.492 -47.929 1.00 43.25 341 ALA A N 1
ATOM 2728 C CA . ALA A 1 341 ? 6.588 41.797 -47.844 1.00 43.25 341 ALA A CA 1
ATOM 2729 C C . ALA A 1 341 ? 6.477 40.579 -48.810 1.00 43.25 341 ALA A C 1
ATOM 2731 O O . ALA A 1 341 ? 7.335 40.385 -49.676 1.00 43.25 341 ALA A O 1
ATOM 2732 N N . PRO A 1 342 ? 5.432 39.736 -48.674 1.00 46.78 342 PRO A N 1
ATOM 2733 C CA . PRO A 1 342 ? 5.432 38.339 -49.099 1.00 46.78 342 PRO A CA 1
ATOM 2734 C C . PRO A 1 342 ? 4.986 38.144 -50.557 1.00 46.78 342 PRO A C 1
ATOM 2736 O O . PRO A 1 342 ? 4.029 38.756 -51.024 1.00 46.78 342 PRO A O 1
ATOM 2739 N N . ARG A 1 343 ? 5.611 37.194 -51.264 1.00 40.25 343 ARG A N 1
ATOM 2740 C CA . ARG A 1 343 ? 5.070 36.595 -52.497 1.00 40.25 343 ARG A CA 1
ATOM 2741 C C . ARG A 1 343 ? 4.550 35.191 -52.190 1.00 40.25 343 ARG A C 1
ATOM 2743 O O . ARG A 1 343 ? 5.228 34.205 -52.451 1.00 40.25 343 ARG A O 1
ATOM 2750 N N . PHE A 1 344 ? 3.331 35.098 -51.665 1.00 41.88 344 PHE A N 1
ATOM 2751 C CA . PHE A 1 344 ? 2.552 33.862 -51.758 1.00 41.88 344 PHE A CA 1
ATOM 2752 C C . PHE A 1 344 ? 1.826 33.857 -53.105 1.00 41.88 344 PHE A C 1
ATOM 2754 O O . PHE A 1 344 ? 0.870 34.602 -53.317 1.00 41.88 344 PHE A O 1
ATOM 2761 N N . LYS A 1 345 ? 2.302 33.026 -54.038 1.00 43.34 345 LYS A N 1
ATOM 2762 C CA . LYS A 1 345 ? 1.511 32.623 -55.201 1.00 43.34 345 LYS A CA 1
ATOM 2763 C C . LYS A 1 345 ? 0.496 31.582 -54.738 1.00 43.34 345 LYS A C 1
ATOM 2765 O O . LYS A 1 345 ? 0.859 30.527 -54.231 1.00 43.34 345 LYS A O 1
ATOM 2770 N N . ARG A 1 346 ? -0.775 31.925 -54.918 1.00 43.09 346 ARG A N 1
ATOM 2771 C CA . ARG A 1 346 ? -1.937 31.042 -54.843 1.00 43.09 346 ARG A CA 1
ATOM 2772 C C . ARG A 1 346 ? -1.829 30.044 -56.003 1.00 43.09 346 ARG A C 1
ATOM 2774 O O . ARG A 1 346 ? -1.832 30.474 -57.152 1.00 43.09 346 ARG A O 1
ATOM 2781 N N . GLY A 1 347 ? -1.680 28.760 -55.701 1.00 39.56 347 GLY A N 1
ATOM 2782 C CA . GLY A 1 347 ? -1.597 27.682 -56.685 1.00 39.56 347 GLY A CA 1
ATOM 2783 C C . GLY A 1 347 ? -2.264 26.430 -56.131 1.00 39.56 347 GLY A C 1
ATOM 2784 O O . GLY A 1 347 ? -1.695 25.767 -55.279 1.00 39.56 347 GLY A O 1
ATOM 2785 N N . GLU A 1 348 ? -3.502 26.233 -56.575 1.00 40.28 348 GLU A N 1
ATOM 2786 C CA . GLU A 1 348 ? -4.191 24.960 -56.826 1.00 40.28 348 GLU A CA 1
ATOM 2787 C C . GLU A 1 348 ? -4.201 23.881 -55.730 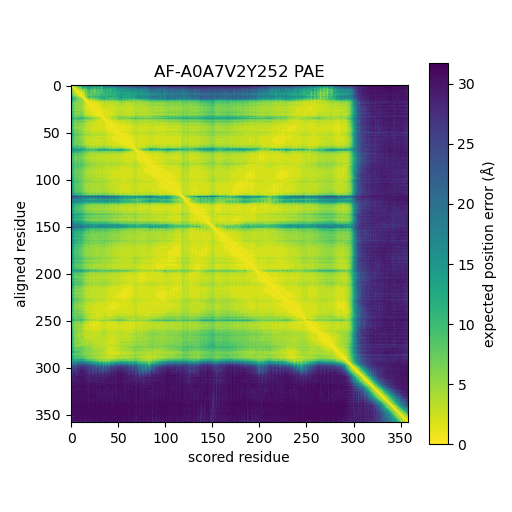1.00 40.28 348 GLU A C 1
ATOM 2789 O O . GLU A 1 348 ? -3.266 23.121 -55.506 1.00 40.28 348 GLU A O 1
ATOM 2794 N N . VAL A 1 349 ? -5.372 23.788 -55.095 1.00 39.25 349 VAL A N 1
ATOM 2795 C CA . VAL A 1 349 ? -5.843 22.630 -54.337 1.00 39.25 349 VAL A CA 1
ATOM 2796 C C . VAL A 1 349 ? -6.319 21.581 -55.344 1.00 39.25 349 VAL A C 1
ATOM 2798 O O . VAL A 1 349 ? -7.404 21.720 -55.906 1.00 39.25 349 VAL A O 1
ATOM 2801 N N . GLU A 1 350 ? -5.533 20.529 -55.565 1.00 40.97 350 GLU A N 1
ATOM 2802 C CA . GLU A 1 350 ? -6.036 19.295 -56.173 1.00 40.97 350 GLU A CA 1
ATOM 2803 C C . GLU A 1 350 ? -6.772 18.464 -55.116 1.00 40.97 350 GLU A C 1
ATOM 2805 O O . GLU A 1 350 ? -6.257 18.131 -54.049 1.00 40.97 350 GLU A O 1
ATOM 2810 N N . THR A 1 351 ? -8.031 18.165 -55.417 1.00 48.81 351 THR A N 1
ATOM 2811 C CA . THR A 1 351 ? -8.937 17.341 -54.616 1.00 48.81 351 THR A CA 1
ATOM 2812 C C . THR A 1 351 ? -8.685 15.860 -54.935 1.00 48.81 351 THR A C 1
ATOM 2814 O O . THR A 1 351 ? -8.675 15.509 -56.117 1.00 48.81 351 THR A O 1
ATOM 2817 N N . PRO A 1 352 ? -8.542 14.949 -53.955 1.00 50.50 352 PRO A N 1
ATOM 2818 C CA . PRO A 1 352 ? -8.506 13.524 -54.255 1.00 50.50 352 PRO A CA 1
ATOM 2819 C C . PRO A 1 352 ? -9.913 13.003 -54.582 1.00 50.50 352 PRO A C 1
ATOM 2821 O O . PRO A 1 352 ? -10.861 13.181 -53.815 1.00 50.50 352 PRO A O 1
ATOM 2824 N N . ARG A 1 353 ? -10.029 12.342 -55.740 1.00 48.97 353 ARG A N 1
ATOM 2825 C CA . ARG A 1 353 ? -11.213 11.603 -56.201 1.00 48.97 353 ARG A CA 1
ATOM 2826 C C . ARG A 1 353 ? -11.600 10.499 -55.212 1.00 48.97 353 ARG A C 1
ATOM 2828 O O . ARG A 1 353 ? -10.764 9.693 -54.814 1.00 48.97 353 ARG A O 1
ATOM 2835 N N . GLN A 1 354 ? -12.893 10.432 -54.899 1.00 39.97 354 GLN A N 1
ATOM 2836 C CA . GLN A 1 354 ? -13.537 9.292 -54.250 1.00 39.97 354 GLN A CA 1
ATOM 2837 C C . GLN A 1 354 ? -13.487 8.056 -55.159 1.00 39.97 354 GLN A C 1
ATOM 2839 O O . GLN A 1 354 ? -13.833 8.130 -56.338 1.00 39.97 354 GLN A O 1
ATOM 2844 N N . ALA A 1 355 ? -13.085 6.919 -54.593 1.00 48.88 355 ALA A N 1
ATOM 2845 C CA . ALA A 1 355 ? -13.263 5.610 -55.203 1.00 48.88 355 ALA A CA 1
ATOM 2846 C C . ALA A 1 355 ? -14.690 5.108 -54.924 1.00 48.88 355 ALA A C 1
ATOM 2848 O O . ALA A 1 355 ? -15.135 5.082 -53.777 1.00 48.88 355 ALA A O 1
ATOM 2849 N N . VAL A 1 356 ? -15.393 4.727 -55.989 1.00 46.97 356 VAL A N 1
ATOM 2850 C CA . VAL A 1 356 ? -16.672 4.007 -55.953 1.00 46.97 356 VAL A CA 1
ATOM 2851 C C . VAL A 1 356 ? -16.367 2.510 -55.807 1.00 46.97 356 VAL A C 1
ATOM 2853 O O . VAL A 1 356 ? -15.482 2.030 -56.519 1.00 46.97 356 VAL A O 1
ATOM 2856 N N . PRO A 1 357 ? -17.055 1.761 -54.928 1.00 55.44 357 PRO A N 1
ATOM 2857 C CA . PRO A 1 357 ? -16.897 0.315 -54.847 1.00 55.44 357 PRO A CA 1
ATOM 2858 C C . PRO A 1 357 ? -17.736 -0.386 -55.925 1.00 55.44 357 PRO A C 1
ATOM 2860 O O . PRO A 1 357 ? -18.881 0.001 -56.172 1.00 55.44 357 PRO A O 1
ATOM 2863 N N . GLN A 1 358 ? -17.155 -1.415 -56.545 1.00 58.03 358 GLN A N 1
ATOM 2864 C CA . GLN A 1 358 ? -17.887 -2.489 -57.222 1.00 58.03 358 GLN A CA 1
ATOM 2865 C C . GLN A 1 358 ? -17.961 -3.704 -56.308 1.00 58.03 358 GLN A C 1
ATOM 2867 O O . GLN A 1 358 ? -16.955 -3.947 -55.598 1.00 58.03 358 GLN A O 1
#

pLDDT: mean 82.74, std 18.8, range [35.38, 98.44]

Mean predicted aligned error: 12.02 Å

Solvent-accessible surface area (backbone atoms only — not comparable to full-atom values): 20865 Å² total; per-residue (Å²): 127,82,72,53,61,67,54,54,45,35,70,74,55,76,51,88,71,56,75,67,57,47,52,50,51,50,45,39,52,53,52,29,65,75,35,74,68,44,48,52,50,53,52,14,52,52,54,41,33,74,75,33,63,68,43,34,54,25,49,51,52,39,36,59,53,41,70,69,49,86,54,28,68,40,51,50,50,29,54,50,49,41,75,75,30,67,69,60,30,52,37,48,50,50,28,35,33,48,43,52,73,32,64,69,56,34,54,24,48,49,45,34,49,57,57,55,46,34,74,69,58,35,74,75,60,50,52,57,34,54,52,49,35,44,46,35,58,78,59,33,52,54,34,46,76,37,56,86,72,48,78,83,66,58,75,56,38,54,62,55,43,59,48,35,72,77,34,55,66,62,34,50,51,46,32,54,23,48,50,51,30,68,69,34,71,65,33,71,72,25,48,41,51,31,48,50,64,56,53,71,45,49,56,57,31,48,52,54,28,50,77,38,51,70,55,38,54,39,49,49,49,30,52,32,44,35,30,70,39,58,69,45,35,51,39,49,52,48,50,52,51,54,38,54,72,34,87,69,27,32,80,49,44,49,55,49,55,50,51,36,67,79,31,57,64,53,38,56,43,51,50,53,54,44,38,73,77,73,42,78,82,53,75,52,61,59,94,63,81,66,75,88,76,76,78,75,79,73,73,72,73,81,78,66,75,77,72,76,74,85,69,74,73,82,84,72,82,83,76,85,86,78,87,76,80,87,78,83,82,79,83,81,79,84,81,82,79,80,85,82,85,87,86,81,79,89,75,82,88,82,78,85,80,83,84,80,88,132

Secondary structure (DSSP, 8-state):
-TTHHHHHHHHHH--PPPHHHHHHHHHHHHHHHHSHHHHHHHHHHHHHHHH-HHHHHHHHHHHHHHHTSTTHHHHHHHHHHHHH-HHHHHHHHHHHHHHHH-HHHHHHHHHHHHHHT-HHHHHHH-SHHHHHHHHTHHHHHHHHH-TTS-SSPPGGGHHHHHHHHH-HHHHHHHHHHHHHHHH-HHHHHTHHHHHHH--HHHHHHHHHHTTSHHHHHHHHHHHHHHHTSHHHHHHHHHHHHHHHHSTTTHHHHHHHHHHHHH-HHHHHHHHHHHHHHH-SPPPSS-SSPPPPPPPP-PPPP--------------PPPPPP--PPPPPPPPPPPPPPP-PPP-------PPPPPPPP-

Radius of gyration: 30.4 Å; Cα contacts (8 Å, |Δi|>4): 272; chains: 1; bounding box: 70×65×93 Å

Nearest PDB structures (foldseek):
  6h2x-assembly1_A  TM=1.149E-01  e=1.869E+00  Escherichia coli K-12
  5nnv-assembly4_D  TM=1.392E-01  e=3.635E+00  Bacillus subtilis subsp. subtilis str. 168

Foldseek 3Di:
DQQVQVVLLCVQLVDDDDPVLSVLVSLQVVLCVVDVVSLQLVLQLVVVCVVQVLLVVLLLLLLVVVLVPPLVVLVVLQLLCLLVDVVLVVLLLLQLLLLLVDVQLVVLVVLLLVLCLPQPNCVVQNCLLVLVCLQCVVVVLVCLVPVVPDPPRPPSCVSVNVVCVVVVVSSVSNNVSSVSNVPDPVCVVRRSVSSNVPDVSVSVSVRSCSNPVVSVVSVSSNSNSLSVPVQLVQSVSLSLVVQCLPPSRNSSVSVSVNVCVVPVSSVVSSQVVSCVVPNDRDPPPDPDGRDRDDNRPPPDPPPPPPPPPPCPDPDDDDDDDDDDDDDDDDDDDDDDDDDDDDDDDDDDDDDDDDDDDD

Sequence (358 aa):
MMGAWAGCLLILCGQALSPAEKSLIDAVWTALQTHENYVRQHRGYLAFLDSHADIASAEEAWNALVCQGALRGAADTFEESLLTNETARRAWDHYTETLARDDALRVAEDSWYRVVLGPEAIGAHGCAGVFWLQANAGDAIRFLENPARLVPLPGPLNPLQTWFAAHPRTRDEWRNAFQKLYACAAAHHSVFPWWKMCPPEYQQFFARLARHPADFWTWRRHALAWAAEPRARDWARYWRGCVRRDSTLSDRYAAYVLFLRERPAWQSAADRVWEKDFGPVPAWPPSSEPPGLEPAASAAPPVFPRKESDFIPPRRPGKPGITMPDMPEKPEKPKLKESAAPRFKRGEVETPRQAVPQ